Protein AF-A0A7S1ALL5-F1 (afdb_monomer_lite)

Radius of gyration: 22.88 Å; chains: 1; bounding box: 60×43×60 Å

pLDDT: mean 72.18, std 21.55, range [26.89, 97.12]

Sequence (207 aa):
PLPPGDDAAYADVGYKLTDSFPHSTGKCNSCRIWRAADRKAAPAEAFVEVKKTTHLKGAGGRFKLLKFWLQAALMRCGAVVVATTDGSSDGDRVCRVQRYALAELEAQLDVRKVWGTLARMLHHILRETDADGKWTLHIEKGSGMNTPVRLSVRQGWDEEWDGGGENILERVSMLFSENGRDQDASGEDAGGEDVEGDDFDTWMATT

Organism: Noctiluca scintillans (NCBI:txid2966)

Structure (mmCIF, N/CA/C/O backbone):
data_AF-A0A7S1ALL5-F1
#
_entry.id   AF-A0A7S1ALL5-F1
#
loop_
_atom_site.group_PDB
_atom_site.id
_atom_site.type_symbol
_atom_site.label_atom_id
_atom_site.label_alt_id
_atom_site.label_comp_id
_atom_site.label_asym_id
_atom_site.label_entity_id
_atom_site.label_seq_id
_atom_site.pdbx_PDB_ins_code
_atom_site.Cartn_x
_atom_site.Cartn_y
_atom_site.Cartn_z
_atom_site.occupancy
_atom_site.B_iso_or_equiv
_atom_site.auth_seq_id
_atom_site.auth_comp_id
_atom_site.auth_asym_id
_atom_site.auth_atom_id
_atom_site.pdbx_PDB_model_num
ATOM 1 N N . PRO A 1 1 ? -2.184 -13.581 -21.746 1.00 53.44 1 PRO A N 1
ATOM 2 C CA . PRO A 1 1 ? -1.808 -12.198 -22.134 1.00 53.44 1 PRO A CA 1
ATOM 3 C C . PRO A 1 1 ? -1.670 -12.116 -23.656 1.00 53.44 1 PRO A C 1
ATOM 5 O O . PRO A 1 1 ? -1.113 -13.044 -24.234 1.00 53.44 1 PRO A O 1
ATOM 8 N N . LEU A 1 2 ? -2.218 -11.079 -24.295 1.00 53.44 2 LEU A N 1
ATOM 9 C CA . LEU A 1 2 ? -1.986 -10.850 -25.726 1.00 53.44 2 LEU A CA 1
ATOM 10 C C . LEU A 1 2 ? -0.524 -10.429 -25.942 1.00 53.44 2 LEU A C 1
ATOM 12 O O . LEU A 1 2 ? 0.063 -9.839 -25.026 1.00 53.44 2 LEU A O 1
ATOM 16 N N . PRO A 1 3 ? 0.076 -10.737 -27.103 1.00 51.31 3 PRO A N 1
ATOM 17 C CA . PRO A 1 3 ? 1.421 -10.276 -27.413 1.00 51.31 3 PRO A CA 1
ATOM 18 C C . PRO A 1 3 ? 1.486 -8.736 -27.351 1.00 51.31 3 PRO A C 1
ATOM 20 O O . PRO A 1 3 ? 0.542 -8.063 -27.775 1.00 51.31 3 PRO A O 1
ATOM 23 N N . PRO A 1 4 ? 2.563 -8.149 -26.799 1.00 54.84 4 PRO A N 1
ATOM 24 C CA . PRO A 1 4 ? 2.765 -6.706 -26.845 1.00 54.84 4 PRO A CA 1
ATOM 25 C C . PRO A 1 4 ? 2.843 -6.222 -28.299 1.00 54.84 4 PRO A C 1
ATOM 27 O O . PRO A 1 4 ? 3.617 -6.776 -29.075 1.00 54.84 4 PRO A O 1
ATOM 30 N N . GLY A 1 5 ? 2.108 -5.159 -28.643 1.00 57.03 5 GLY A N 1
ATOM 31 C CA . GLY A 1 5 ? 2.403 -4.360 -29.838 1.00 57.03 5 GLY A CA 1
ATOM 32 C C . GLY A 1 5 ? 1.515 -4.524 -31.073 1.00 57.03 5 GLY A C 1
ATOM 33 O O . GLY A 1 5 ? 1.917 -4.011 -32.110 1.00 57.03 5 GLY A O 1
ATOM 34 N N . ASP A 1 6 ? 0.333 -5.144 -30.996 1.00 57.72 6 ASP A N 1
ATOM 35 C CA . ASP A 1 6 ? -0.633 -5.065 -32.104 1.00 57.72 6 ASP A CA 1
ATOM 36 C C . ASP A 1 6 ? -1.994 -4.528 -31.636 1.00 57.72 6 ASP A C 1
ATOM 38 O O . ASP A 1 6 ? -2.683 -5.142 -30.819 1.00 57.72 6 ASP A O 1
ATOM 42 N N . ASP A 1 7 ? -2.352 -3.342 -32.128 1.00 58.78 7 ASP A N 1
ATOM 43 C CA . ASP A 1 7 ? -3.582 -2.621 -31.785 1.00 58.78 7 ASP A CA 1
ATOM 44 C C . ASP A 1 7 ? -4.834 -3.360 -32.257 1.00 58.78 7 ASP A C 1
ATOM 46 O O . ASP A 1 7 ? -5.862 -3.335 -31.573 1.00 58.78 7 ASP A O 1
ATOM 50 N N . ALA A 1 8 ? -4.727 -4.054 -33.397 1.00 60.16 8 ALA A N 1
ATOM 51 C CA . ALA A 1 8 ? -5.804 -4.873 -33.939 1.00 60.16 8 ALA A CA 1
ATOM 52 C C . ALA A 1 8 ? -6.186 -5.977 -32.942 1.00 60.16 8 ALA A C 1
ATOM 54 O O . ALA A 1 8 ? -7.362 -6.181 -32.651 1.00 60.16 8 ALA A O 1
ATOM 55 N N . ALA A 1 9 ? -5.193 -6.580 -32.279 1.00 70.44 9 ALA A N 1
ATOM 56 C CA . ALA A 1 9 ? -5.413 -7.696 -31.367 1.00 70.44 9 ALA A CA 1
ATOM 57 C C . ALA A 1 9 ? -6.268 -7.339 -30.137 1.00 70.44 9 ALA A C 1
ATOM 59 O O . ALA A 1 9 ? -6.968 -8.207 -29.620 1.00 70.44 9 ALA A O 1
ATOM 60 N N . TYR A 1 10 ? -6.230 -6.093 -29.647 1.00 75.12 10 TYR A N 1
ATOM 61 C CA . TYR A 1 10 ? -7.032 -5.681 -28.485 1.00 75.12 10 TYR A CA 1
ATOM 62 C C . TYR A 1 10 ? -8.480 -5.366 -28.872 1.00 75.12 10 TYR A C 1
ATOM 64 O O . TYR A 1 10 ? -9.403 -5.805 -28.177 1.00 75.12 10 TYR A O 1
ATOM 72 N N . ALA A 1 11 ? -8.689 -4.657 -29.984 1.00 76.06 11 ALA A N 1
ATOM 73 C CA . ALA A 1 11 ? -10.029 -4.387 -30.501 1.00 76.06 11 ALA A CA 1
ATOM 74 C C . ALA A 1 11 ? -10.749 -5.690 -30.893 1.00 76.06 11 ALA A C 1
ATOM 76 O O . ALA A 1 11 ? -11.887 -5.913 -30.474 1.00 76.06 11 ALA A O 1
ATOM 77 N N . ASP A 1 12 ? -10.048 -6.590 -31.589 1.00 76.50 12 ASP A N 1
ATOM 78 C CA . ASP A 1 12 ? -10.590 -7.857 -32.096 1.00 76.50 12 ASP A CA 1
ATOM 79 C C . ASP A 1 12 ? -11.037 -8.816 -30.982 1.00 76.50 12 ASP A C 1
ATOM 81 O O . ASP A 1 12 ? -11.924 -9.645 -31.183 1.00 76.50 12 ASP A O 1
ATOM 85 N N . VAL A 1 13 ? -10.474 -8.690 -29.775 1.00 74.88 13 VAL A N 1
ATOM 86 C CA . VAL A 1 13 ? -10.874 -9.488 -28.599 1.00 74.88 13 VAL A CA 1
ATOM 87 C C . VAL A 1 13 ? -11.763 -8.723 -27.610 1.00 74.88 13 VAL A C 1
ATOM 89 O O . VAL A 1 13 ? -11.915 -9.142 -26.455 1.00 74.88 13 VAL A O 1
ATOM 92 N N . GLY A 1 14 ? -12.372 -7.620 -28.062 1.00 77.12 14 GLY A N 1
ATOM 93 C CA . GLY A 1 14 ? -13.452 -6.917 -27.364 1.00 77.12 14 GLY A CA 1
ATOM 94 C C . GLY A 1 14 ? -13.011 -5.839 -26.370 1.00 77.12 14 GLY A C 1
ATOM 95 O O . GLY A 1 14 ? -13.789 -5.465 -25.483 1.00 77.12 14 GLY A O 1
ATOM 96 N N . TYR A 1 15 ? -11.780 -5.334 -26.477 1.00 82.00 15 TYR A N 1
ATOM 97 C CA . TYR A 1 15 ? -11.357 -4.154 -25.726 1.00 82.00 15 TYR A CA 1
ATOM 98 C C . TYR A 1 15 ? -11.680 -2.871 -26.496 1.00 82.00 15 TYR A C 1
ATOM 100 O O . TYR A 1 15 ? -11.496 -2.775 -27.704 1.00 82.00 15 TYR A O 1
ATOM 108 N N . LYS A 1 16 ? -12.126 -1.850 -25.768 1.00 86.62 16 LYS A N 1
ATOM 109 C CA . LYS A 1 16 ? -12.342 -0.493 -26.264 1.00 86.62 16 LYS A CA 1
ATOM 110 C C . LYS A 1 16 ? -11.211 0.396 -25.764 1.00 86.62 16 LYS A C 1
ATOM 112 O O . LYS A 1 16 ? -10.918 0.399 -24.569 1.00 86.62 16 LYS A O 1
ATOM 117 N N . LEU A 1 17 ? -10.586 1.147 -26.662 1.00 85.75 17 LEU A N 1
ATOM 118 C CA . LEU A 1 17 ? -9.640 2.192 -26.285 1.00 85.75 17 LEU A CA 1
ATOM 119 C C . LEU A 1 17 ? -10.405 3.282 -25.521 1.00 85.75 17 LEU A C 1
ATOM 121 O O . LEU A 1 17 ? -11.371 3.824 -26.055 1.00 85.75 17 LEU A O 1
ATOM 125 N N . THR A 1 18 ? -10.017 3.570 -24.280 1.00 86.75 18 THR A N 1
ATOM 126 C CA . THR A 1 18 ? -10.636 4.637 -23.474 1.00 86.75 18 THR A CA 1
ATOM 127 C C . THR A 1 18 ? -9.813 5.904 -23.502 1.00 86.75 18 THR A C 1
ATOM 129 O O . THR A 1 18 ? -10.370 6.982 -23.665 1.00 86.75 18 THR A O 1
ATOM 132 N N . ASP A 1 19 ? -8.493 5.767 -23.400 1.00 83.50 19 ASP A N 1
ATOM 133 C CA . ASP A 1 19 ? -7.585 6.900 -23.301 1.00 83.50 19 ASP A CA 1
ATOM 134 C C . ASP A 1 19 ? -6.363 6.671 -24.178 1.00 83.50 19 ASP A C 1
ATOM 136 O O . ASP A 1 19 ? -5.850 5.554 -24.294 1.00 83.50 19 ASP A O 1
ATOM 140 N N . SER A 1 20 ? -5.876 7.749 -24.782 1.00 82.88 20 SER A N 1
ATOM 141 C CA . SER A 1 20 ? -4.635 7.759 -25.541 1.00 82.88 20 SER A CA 1
ATOM 142 C C . SER A 1 20 ? -3.860 9.014 -25.183 1.00 82.88 20 SER A C 1
ATOM 144 O O . SER A 1 20 ? -4.317 10.130 -25.417 1.00 82.88 20 SER A O 1
ATOM 146 N N . PHE A 1 21 ? -2.671 8.822 -24.633 1.00 78.12 21 PHE A N 1
ATOM 147 C CA . PHE A 1 21 ? -1.778 9.887 -24.221 1.00 78.12 21 PHE A CA 1
ATOM 148 C C . PHE A 1 21 ? -0.653 10.016 -25.248 1.00 78.12 21 PHE A C 1
ATOM 150 O O . PHE A 1 21 ? 0.018 9.019 -25.561 1.00 78.12 21 PHE A O 1
ATOM 157 N N . PRO A 1 22 ? -0.421 11.222 -25.789 1.00 67.56 22 PRO A N 1
ATOM 158 C CA . PRO A 1 22 ? 0.738 11.460 -26.628 1.00 67.56 22 PRO A CA 1
ATOM 159 C C . PRO A 1 22 ? 2.002 11.238 -25.797 1.00 67.56 22 PRO A C 1
ATOM 161 O O . PRO A 1 22 ? 2.080 11.623 -24.630 1.00 67.56 22 PRO A O 1
ATOM 164 N N . HIS A 1 23 ? 3.008 10.604 -26.392 1.00 65.88 23 HIS A N 1
ATOM 165 C CA . HIS A 1 23 ? 4.302 10.517 -25.735 1.00 65.88 23 HIS A CA 1
ATOM 166 C C . HIS A 1 23 ? 4.927 11.915 -25.710 1.00 65.88 23 HIS A C 1
ATOM 168 O O . HIS A 1 23 ? 5.037 12.560 -26.752 1.00 65.88 23 HIS A O 1
ATOM 174 N N . SER A 1 24 ? 5.402 12.352 -24.544 1.00 59.59 24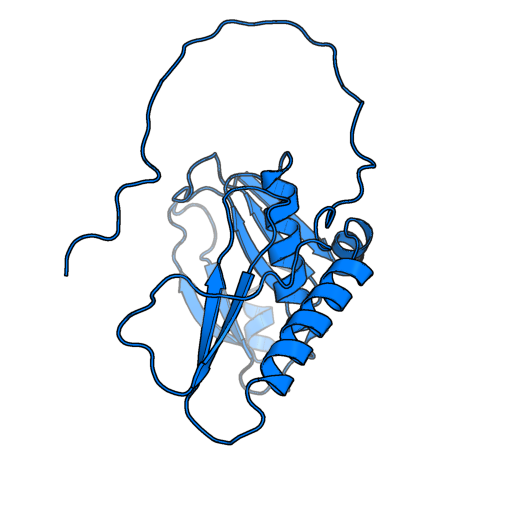 SER A N 1
ATOM 175 C CA . SER A 1 24 ? 6.010 13.677 -24.334 1.00 59.59 24 SER A CA 1
ATOM 176 C C . SER A 1 24 ? 7.202 13.995 -25.251 1.00 59.59 24 SER A C 1
ATOM 178 O O . SER A 1 24 ? 7.566 15.153 -25.409 1.00 59.59 24 SER A O 1
ATOM 180 N N . THR A 1 25 ? 7.809 12.984 -25.883 1.00 58.41 25 THR A N 1
ATOM 181 C CA . THR A 1 25 ? 9.024 13.109 -26.700 1.00 58.41 25 THR A CA 1
ATOM 182 C C . THR A 1 25 ? 8.801 12.831 -28.190 1.00 58.41 25 THR A C 1
ATOM 184 O O . THR A 1 25 ? 9.762 12.875 -28.955 1.00 58.41 25 THR A O 1
ATOM 187 N N . GLY A 1 26 ? 7.571 12.512 -28.622 1.00 55.19 26 GLY A N 1
ATOM 188 C CA . GLY A 1 26 ? 7.208 12.312 -30.037 1.00 55.19 26 GLY A CA 1
ATOM 189 C C . GLY A 1 26 ? 7.874 11.132 -30.770 1.00 55.19 26 GLY A C 1
ATOM 190 O O . GLY A 1 26 ? 7.623 10.946 -31.956 1.00 55.19 26 GLY A O 1
ATOM 191 N N . LYS A 1 27 ? 8.722 10.337 -30.099 1.00 51.06 27 LYS A N 1
ATOM 192 C CA . LYS A 1 27 ? 9.561 9.287 -30.720 1.00 51.06 27 LYS A CA 1
ATOM 193 C C . LYS A 1 27 ? 9.096 7.844 -30.479 1.00 51.06 27 LYS A C 1
ATOM 195 O O . LYS A 1 27 ? 9.696 6.927 -31.027 1.00 51.06 27 LYS A O 1
ATOM 200 N N . CYS A 1 28 ? 8.042 7.634 -29.694 1.00 53.88 28 CYS A N 1
ATOM 201 C CA . CYS A 1 28 ? 7.474 6.316 -29.399 1.00 53.88 28 CYS A CA 1
ATOM 202 C C . CYS A 1 28 ? 5.948 6.335 -29.550 1.00 53.88 28 CYS A C 1
ATOM 204 O O . CYS A 1 28 ? 5.320 7.387 -29.409 1.00 53.88 28 CYS A O 1
ATOM 206 N N . ASN A 1 29 ? 5.368 5.157 -29.802 1.00 58.19 29 ASN A N 1
ATOM 207 C CA . ASN A 1 29 ? 3.921 4.951 -29.885 1.00 58.19 29 ASN A CA 1
ATOM 208 C C . ASN A 1 29 ? 3.221 5.518 -28.633 1.00 58.19 29 ASN A C 1
ATOM 210 O O . ASN A 1 29 ? 3.705 5.350 -27.513 1.00 58.19 29 ASN A O 1
ATOM 214 N N . SER A 1 30 ? 2.096 6.209 -28.834 1.00 69.00 30 SER A N 1
ATOM 215 C CA . SER A 1 30 ? 1.240 6.771 -27.777 1.00 69.00 30 SER A CA 1
ATOM 216 C C . SER A 1 30 ? 0.939 5.753 -26.672 1.00 69.00 30 SER A C 1
ATOM 218 O O . SER A 1 30 ? 0.678 4.587 -26.975 1.00 69.00 30 SER A O 1
ATOM 220 N N . CYS A 1 31 ? 0.900 6.189 -25.409 1.00 72.38 31 CYS A N 1
ATOM 221 C CA . CYS A 1 31 ? 0.410 5.348 -24.316 1.00 72.38 31 CYS A CA 1
ATOM 222 C C . CYS A 1 31 ? -1.110 5.216 -24.441 1.00 72.38 31 CYS A C 1
ATOM 224 O O . CYS A 1 31 ? -1.797 6.212 -24.644 1.00 72.38 31 CYS A O 1
ATOM 226 N N . ARG A 1 32 ? -1.643 4.000 -24.343 1.00 78.44 32 ARG A N 1
ATOM 227 C CA . ARG A 1 32 ? -3.060 3.710 -24.584 1.00 78.44 32 ARG A CA 1
ATOM 228 C C . ARG A 1 32 ? -3.632 2.889 -23.443 1.00 78.44 32 ARG A C 1
ATOM 230 O O . ARG A 1 32 ? -3.022 1.904 -23.031 1.00 78.44 32 ARG A O 1
ATOM 237 N N . ILE A 1 33 ? -4.811 3.270 -22.967 1.00 81.00 33 ILE A N 1
ATOM 238 C CA . ILE A 1 33 ? -5.565 2.520 -21.964 1.00 81.00 33 ILE A CA 1
ATOM 239 C C . ILE A 1 33 ? -6.734 1.839 -22.663 1.00 81.00 33 ILE A C 1
ATOM 241 O O . ILE A 1 33 ? -7.592 2.486 -23.259 1.00 81.00 33 ILE A O 1
ATOM 245 N N . TRP A 1 34 ? -6.758 0.513 -22.581 1.00 84.19 34 TRP A N 1
ATOM 246 C CA . TRP A 1 34 ? -7.800 -0.325 -23.158 1.00 84.19 34 TRP A CA 1
ATOM 247 C C . TRP A 1 34 ? -8.683 -0.887 -22.046 1.00 84.19 34 TRP A C 1
ATOM 249 O O . TRP A 1 34 ? -8.194 -1.514 -21.105 1.00 84.19 34 TRP A O 1
ATOM 259 N N . ARG A 1 35 ? -9.999 -0.717 -22.169 1.00 83.69 35 ARG A N 1
ATOM 260 C CA . ARG A 1 35 ? -11.002 -1.262 -21.248 1.00 83.69 35 ARG A CA 1
ATOM 261 C C . ARG A 1 35 ? -11.761 -2.394 -21.924 1.00 83.69 35 ARG A C 1
ATOM 263 O O . ARG A 1 35 ? -12.273 -2.234 -23.025 1.00 83.69 35 ARG A O 1
ATOM 270 N N . ALA A 1 36 ? -11.901 -3.526 -21.247 1.00 79.25 36 ALA A N 1
ATOM 271 C CA . ALA A 1 36 ? -12.828 -4.558 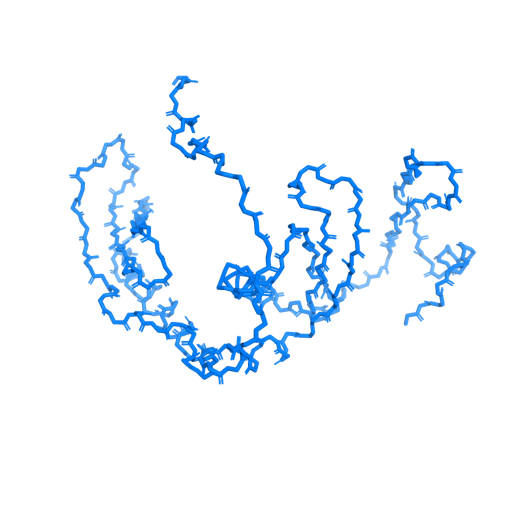-21.694 1.00 79.25 36 ALA A CA 1
ATOM 272 C C . ALA A 1 36 ? -14.275 -4.092 -21.460 1.00 79.25 36 ALA A C 1
ATOM 274 O O . ALA A 1 36 ? -14.600 -3.688 -20.344 1.00 79.25 36 ALA A O 1
ATOM 275 N N . ALA A 1 37 ? -15.124 -4.133 -22.490 1.00 70.81 37 ALA A N 1
ATOM 276 C CA . ALA A 1 37 ? -16.515 -3.684 -22.374 1.00 70.81 37 ALA A CA 1
ATOM 277 C C . ALA A 1 37 ? -17.385 -4.680 -21.589 1.00 70.81 37 ALA A C 1
ATOM 279 O O . ALA A 1 37 ? -18.104 -4.273 -20.685 1.00 70.81 37 ALA A O 1
ATOM 280 N N . ASP A 1 38 ? -17.239 -5.976 -21.885 1.00 69.81 38 ASP A N 1
ATOM 281 C CA . ASP A 1 38 ? -18.150 -7.032 -21.418 1.00 69.81 38 ASP A CA 1
ATOM 282 C C . ASP A 1 38 ? -17.393 -8.225 -20.810 1.00 69.81 38 ASP A C 1
ATOM 284 O O . ASP A 1 38 ? -17.719 -9.391 -21.039 1.00 69.81 38 ASP A O 1
ATOM 288 N N . ARG A 1 39 ? -16.324 -7.957 -20.048 1.00 68.19 39 ARG A N 1
ATOM 289 C CA . ARG A 1 39 ? -15.585 -9.016 -19.345 1.00 68.19 39 ARG A CA 1
ATOM 290 C C . ARG A 1 39 ? -15.979 -9.087 -17.881 1.00 68.19 39 ARG A C 1
ATOM 292 O O . ARG A 1 39 ? -16.049 -8.074 -17.189 1.00 68.19 39 ARG A O 1
ATOM 299 N N . LYS A 1 40 ? -16.142 -10.323 -17.397 1.00 78.31 40 LYS A N 1
ATOM 300 C CA . LYS A 1 40 ? -16.158 -10.618 -15.963 1.00 78.31 40 LYS A CA 1
ATOM 301 C C . LYS A 1 40 ? -14.937 -9.957 -15.323 1.00 78.31 40 LYS A C 1
ATOM 303 O O . LYS A 1 40 ? -13.836 -10.056 -15.871 1.00 78.31 40 LYS A O 1
ATOM 308 N N . ALA A 1 41 ? -15.146 -9.302 -14.181 1.00 77.88 41 ALA A N 1
ATOM 309 C CA . ALA A 1 41 ? -14.057 -8.731 -13.403 1.00 77.88 41 ALA A CA 1
ATOM 310 C C . ALA A 1 41 ? -12.954 -9.781 -13.216 1.00 77.88 41 ALA A C 1
ATOM 312 O O . ALA A 1 41 ? -13.233 -10.948 -12.913 1.00 77.88 41 ALA A O 1
ATOM 313 N N . ALA A 1 42 ? -11.711 -9.368 -13.450 1.00 82.31 42 ALA A N 1
ATOM 314 C CA . ALA A 1 42 ? -10.570 -10.231 -13.210 1.00 82.31 42 ALA A CA 1
ATOM 315 C C . ALA A 1 42 ? -10.510 -10.597 -11.712 1.00 82.31 42 ALA A C 1
ATOM 317 O O . ALA A 1 42 ? -10.972 -9.814 -10.876 1.00 82.31 42 ALA A O 1
ATOM 318 N N . PRO A 1 43 ? -9.969 -11.772 -11.351 1.00 88.00 43 PRO A N 1
ATOM 319 C CA . PRO A 1 43 ? -9.684 -12.068 -9.951 1.00 88.00 43 PRO A CA 1
ATOM 320 C C . PRO A 1 43 ? -8.686 -11.040 -9.391 1.00 88.00 43 PRO A C 1
ATOM 322 O O . PRO A 1 43 ? -7.893 -10.474 -10.149 1.00 88.00 43 PRO A O 1
ATOM 325 N N . ALA A 1 44 ? -8.717 -10.797 -8.078 1.00 88.50 44 ALA A N 1
ATOM 326 C CA . ALA A 1 44 ? -7.880 -9.787 -7.419 1.00 88.50 44 ALA A CA 1
ATOM 327 C C . ALA A 1 44 ? -6.378 -9.975 -7.730 1.00 88.50 44 ALA A C 1
ATOM 329 O O . ALA A 1 44 ? -5.646 -9.023 -7.991 1.00 88.50 44 ALA A O 1
ATOM 330 N N . GLU A 1 45 ? -5.948 -11.229 -7.842 1.00 91.75 45 GLU A N 1
ATOM 331 C CA . GLU A 1 45 ? -4.565 -11.629 -8.092 1.00 91.75 45 GLU A CA 1
ATOM 332 C C . GLU A 1 45 ? -4.085 -11.273 -9.506 1.00 91.75 45 GLU A C 1
ATOM 334 O O . GLU A 1 45 ? -2.885 -11.246 -9.774 1.00 91.75 45 GLU A O 1
ATOM 339 N N . ALA A 1 46 ? -5.002 -10.990 -10.435 1.00 89.56 46 ALA A N 1
ATOM 340 C CA . ALA A 1 46 ? -4.647 -10.518 -11.769 1.00 89.56 46 ALA A CA 1
ATOM 341 C C . ALA A 1 46 ? -4.281 -9.025 -11.787 1.00 89.56 46 ALA A C 1
ATOM 343 O O . ALA A 1 46 ? -3.657 -8.565 -12.747 1.00 89.56 46 ALA A O 1
ATOM 344 N N . PHE A 1 47 ? -4.659 -8.266 -10.753 1.00 90.88 47 PHE A N 1
ATOM 345 C CA . PHE A 1 47 ? -4.318 -6.854 -10.639 1.00 90.88 47 PHE A CA 1
ATOM 346 C C . PHE A 1 47 ? -2.875 -6.666 -10.171 1.00 90.88 47 PHE A C 1
ATOM 348 O O . PHE A 1 47 ? -2.288 -7.494 -9.469 1.00 90.88 47 PHE A O 1
ATOM 355 N N . VAL A 1 48 ? -2.297 -5.544 -10.588 1.00 94.12 48 VAL A N 1
ATOM 356 C CA . VAL A 1 48 ? -0.925 -5.150 -10.283 1.00 94.12 48 VAL A CA 1
ATOM 357 C C . VAL A 1 48 ? -0.960 -3.729 -9.745 1.00 94.12 48 VAL A C 1
ATOM 359 O O . VAL A 1 48 ? -1.529 -2.847 -10.383 1.00 94.12 48 VAL A O 1
ATOM 362 N N . GLU A 1 49 ? -0.328 -3.508 -8.599 1.00 96.00 49 GLU A N 1
ATOM 363 C CA . GLU A 1 49 ? -0.146 -2.169 -8.043 1.00 96.00 49 GLU A CA 1
ATOM 364 C C . GLU A 1 49 ? 1.033 -1.479 -8.743 1.00 96.00 49 GLU A C 1
ATOM 366 O O . GLU A 1 49 ? 2.117 -2.057 -8.834 1.00 96.00 49 GLU A O 1
ATOM 371 N N . VAL A 1 50 ? 0.855 -0.247 -9.224 1.00 95.00 50 VAL A N 1
ATOM 372 C CA . VAL A 1 50 ? 1.912 0.509 -9.921 1.00 95.00 50 VAL A CA 1
ATOM 373 C C . VAL A 1 50 ? 2.379 1.679 -9.060 1.00 95.00 50 VAL A C 1
ATOM 375 O O . VAL A 1 50 ? 1.572 2.492 -8.617 1.00 95.00 50 VAL A O 1
ATOM 378 N N . LYS A 1 51 ? 3.692 1.782 -8.829 1.00 95.31 51 LYS A N 1
ATOM 379 C CA . LYS A 1 51 ? 4.319 2.810 -7.985 1.00 95.31 51 LYS A CA 1
ATOM 380 C C . LYS A 1 51 ? 5.460 3.526 -8.705 1.00 95.31 51 LYS A C 1
ATOM 382 O O . LYS A 1 51 ? 6.204 2.912 -9.467 1.00 95.31 51 LYS A O 1
ATOM 387 N N . LYS A 1 52 ? 5.643 4.810 -8.388 1.00 92.69 52 LYS A N 1
ATOM 388 C CA . LYS A 1 52 ? 6.801 5.630 -8.782 1.00 92.69 52 LYS A CA 1
ATOM 389 C C . LYS A 1 52 ? 7.607 6.012 -7.535 1.00 92.69 52 LYS A C 1
ATOM 391 O O . LYS A 1 52 ? 7.022 6.320 -6.500 1.00 92.69 52 LYS A O 1
ATOM 396 N N . THR A 1 53 ? 8.935 5.983 -7.609 1.00 91.69 53 THR A N 1
ATOM 397 C CA . THR A 1 53 ? 9.842 6.436 -6.533 1.00 91.69 53 THR A CA 1
ATOM 398 C C . THR A 1 53 ? 11.171 6.912 -7.118 1.00 91.69 53 THR A C 1
ATOM 400 O O . THR A 1 53 ? 11.507 6.555 -8.234 1.00 91.69 53 THR A O 1
ATOM 403 N N . THR A 1 54 ? 11.970 7.674 -6.379 1.00 91.19 54 THR A N 1
ATOM 404 C CA . THR A 1 54 ? 13.316 8.082 -6.823 1.00 91.19 54 THR A CA 1
ATOM 405 C C . THR A 1 54 ? 14.327 6.938 -6.736 1.00 91.19 54 THR A C 1
ATOM 407 O O . THR A 1 54 ? 15.086 6.686 -7.660 1.00 91.19 54 THR A O 1
ATOM 410 N N . HIS A 1 55 ? 14.313 6.175 -5.644 1.00 87.56 55 HIS A N 1
ATOM 411 C CA . HIS A 1 55 ? 15.182 5.013 -5.456 1.00 87.56 55 HIS A CA 1
ATOM 412 C C . HIS A 1 55 ? 14.572 4.002 -4.476 1.00 87.56 55 HIS A C 1
ATOM 414 O O . HIS A 1 55 ? 13.617 4.303 -3.748 1.00 87.56 55 HIS A O 1
ATOM 420 N N . LEU A 1 56 ? 15.152 2.797 -4.470 1.00 90.25 56 LEU A N 1
ATOM 421 C CA . LEU A 1 56 ? 14.808 1.670 -3.590 1.00 90.25 56 LEU A CA 1
ATOM 422 C C . LEU A 1 56 ? 16.003 1.169 -2.756 1.00 90.25 56 LEU A C 1
ATOM 424 O O . LEU A 1 56 ? 15.928 0.110 -2.141 1.00 90.25 56 LEU A O 1
ATOM 428 N N . LYS A 1 57 ? 17.115 1.911 -2.730 1.00 86.94 57 LYS A N 1
ATOM 429 C CA . LYS A 1 57 ? 18.317 1.533 -1.976 1.00 86.94 57 LYS A CA 1
ATOM 430 C C . LYS A 1 57 ? 18.176 1.859 -0.481 1.00 86.94 57 LYS A C 1
ATOM 432 O O . LYS A 1 57 ? 17.463 2.788 -0.102 1.00 86.94 57 LYS A O 1
ATOM 437 N N . GLY A 1 58 ? 18.888 1.101 0.354 1.00 87.19 58 GLY A N 1
ATOM 438 C CA . GLY A 1 58 ? 19.022 1.358 1.790 1.00 87.19 58 GLY A CA 1
ATOM 439 C C . GLY A 1 58 ? 17.733 1.190 2.606 1.00 87.19 58 GLY A C 1
ATOM 440 O O . GLY A 1 58 ? 16.748 0.591 2.170 1.00 87.19 58 GLY A O 1
ATOM 441 N N . ALA A 1 59 ? 17.742 1.727 3.829 1.00 81.94 59 ALA A N 1
ATOM 442 C CA . ALA A 1 59 ? 16.629 1.604 4.773 1.00 81.94 59 ALA A CA 1
ATOM 443 C C . ALA A 1 59 ? 15.331 2.260 4.265 1.00 81.94 59 ALA A C 1
ATOM 445 O O . ALA A 1 59 ? 14.261 1.660 4.372 1.00 81.94 59 ALA A O 1
ATOM 446 N N . GLY A 1 60 ? 15.425 3.441 3.643 1.00 83.62 60 GLY A N 1
ATOM 447 C CA . GLY A 1 60 ? 14.270 4.133 3.062 1.00 83.62 60 GLY A CA 1
ATOM 448 C C . GLY A 1 60 ? 13.605 3.338 1.934 1.00 83.62 60 GLY A C 1
ATOM 449 O O . GLY A 1 60 ? 12.378 3.268 1.861 1.00 83.62 60 GLY A O 1
ATOM 450 N N . GLY A 1 61 ? 14.401 2.669 1.095 1.00 88.31 61 GLY A N 1
ATOM 451 C CA . GLY A 1 61 ? 13.902 1.763 0.063 1.00 88.31 61 GLY A CA 1
ATOM 452 C C . GLY A 1 61 ? 13.146 0.563 0.630 1.00 88.31 61 GLY A C 1
ATOM 453 O O . GLY A 1 61 ? 12.021 0.295 0.207 1.00 88.31 61 GLY A O 1
ATOM 454 N N . ARG A 1 62 ? 13.706 -0.101 1.651 1.00 86.75 62 ARG A N 1
ATOM 455 C CA . ARG A 1 62 ? 13.035 -1.213 2.353 1.00 86.75 62 ARG A CA 1
ATOM 456 C C . ARG A 1 62 ? 11.699 -0.787 2.961 1.00 86.75 62 ARG A C 1
ATOM 458 O O . ARG A 1 62 ? 10.709 -1.502 2.835 1.00 86.75 62 ARG A O 1
ATOM 465 N N . PHE A 1 63 ? 11.639 0.404 3.555 1.00 85.62 63 PHE A N 1
ATOM 466 C CA . PHE A 1 63 ? 10.395 0.946 4.104 1.00 85.62 63 PHE A CA 1
ATOM 467 C C . PHE A 1 63 ? 9.338 1.236 3.027 1.00 85.62 63 PHE A C 1
ATOM 469 O O . PHE A 1 63 ? 8.158 0.951 3.233 1.00 85.62 63 PHE A O 1
ATOM 476 N N . LYS A 1 64 ? 9.740 1.741 1.853 1.00 90.44 64 LYS A N 1
ATOM 477 C CA . LYS A 1 64 ? 8.831 1.899 0.704 1.00 90.44 64 LYS A CA 1
ATOM 478 C C . LYS A 1 64 ? 8.302 0.549 0.218 1.00 90.44 64 LYS A C 1
ATOM 480 O O . LYS A 1 64 ? 7.098 0.417 0.020 1.00 90.44 64 LYS A O 1
ATOM 485 N N . LEU A 1 65 ? 9.169 -0.457 0.088 1.00 91.88 65 LEU A N 1
ATOM 486 C CA . LEU A 1 65 ? 8.764 -1.806 -0.320 1.00 91.88 65 LEU A CA 1
ATOM 487 C C . LEU A 1 65 ? 7.779 -2.439 0.668 1.00 91.88 65 LEU A C 1
ATOM 489 O O . LEU A 1 65 ? 6.789 -3.014 0.226 1.00 91.88 65 LEU A O 1
ATOM 493 N N . LEU A 1 66 ? 7.976 -2.257 1.980 1.00 90.94 66 LEU A N 1
ATOM 494 C CA . LEU A 1 66 ? 7.006 -2.679 2.996 1.00 90.94 66 LEU A CA 1
ATOM 495 C C . LEU A 1 66 ? 5.634 -2.020 2.779 1.00 90.94 66 LEU A C 1
ATOM 497 O O . LEU A 1 66 ? 4.619 -2.712 2.794 1.00 90.94 66 LEU A O 1
ATOM 501 N N . LYS A 1 67 ? 5.586 -0.700 2.542 1.00 91.19 67 LYS A N 1
ATOM 502 C CA . LYS A 1 67 ? 4.323 0.008 2.253 1.00 91.19 67 LYS A CA 1
ATOM 503 C C . LYS A 1 67 ? 3.640 -0.537 1.002 1.00 91.19 67 LYS A C 1
ATOM 505 O O . LYS A 1 67 ? 2.429 -0.746 1.005 1.00 91.19 67 LYS A O 1
ATOM 510 N N . PHE A 1 68 ? 4.410 -0.763 -0.059 1.00 94.94 68 PHE A N 1
ATOM 511 C CA . PHE A 1 68 ? 3.875 -1.265 -1.321 1.00 94.94 68 PHE A CA 1
ATOM 512 C C . PHE A 1 68 ? 3.338 -2.687 -1.174 1.00 94.94 68 PHE A C 1
ATO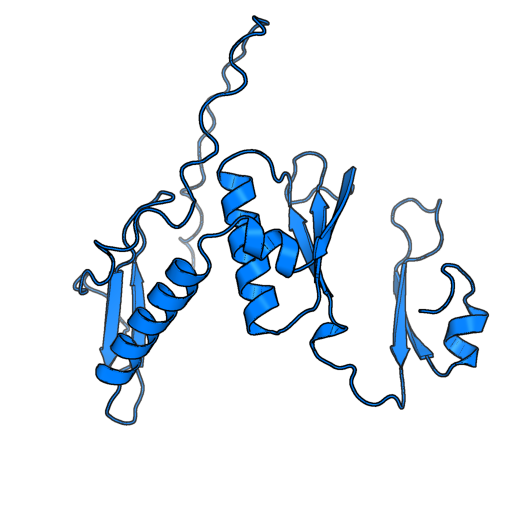M 514 O O . PHE A 1 68 ? 2.236 -2.967 -1.640 1.00 94.94 68 PHE A O 1
ATOM 521 N N . TRP A 1 69 ? 4.081 -3.554 -0.482 1.00 95.19 69 TRP A N 1
ATOM 522 C CA . TRP A 1 69 ? 3.633 -4.901 -0.153 1.00 95.19 69 TRP A CA 1
ATOM 523 C C . TRP A 1 69 ? 2.350 -4.873 0.679 1.00 95.19 69 TRP A C 1
ATOM 525 O O . TRP A 1 69 ? 1.392 -5.538 0.307 1.00 95.19 69 TRP A O 1
ATOM 535 N N . LEU A 1 70 ? 2.290 -4.067 1.747 1.00 94.31 70 LEU A N 1
ATOM 536 C CA . LEU A 1 70 ? 1.129 -4.023 2.638 1.00 94.31 70 LEU A CA 1
ATOM 537 C C . LEU A 1 70 ? -0.139 -3.592 1.890 1.00 94.31 70 LEU A C 1
ATOM 539 O O . LEU A 1 70 ? -1.181 -4.231 2.024 1.00 94.31 70 LEU A O 1
ATOM 543 N N . GLN A 1 71 ? -0.042 -2.548 1.062 1.00 94.62 71 GLN A N 1
ATOM 544 C CA . GLN A 1 71 ? -1.165 -2.085 0.247 1.00 94.62 71 GLN A CA 1
ATOM 545 C C . GLN A 1 71 ? -1.617 -3.160 -0.752 1.00 94.62 71 GLN A C 1
ATOM 547 O O . GLN A 1 71 ? -2.811 -3.432 -0.872 1.00 94.62 71 GLN A O 1
ATOM 552 N N . ALA A 1 72 ? -0.673 -3.793 -1.451 1.00 95.88 72 ALA A N 1
ATOM 553 C CA . ALA A 1 72 ? -0.982 -4.826 -2.432 1.00 95.88 72 ALA A CA 1
ATOM 554 C C . ALA A 1 72 ? -1.567 -6.091 -1.780 1.00 95.88 72 ALA A C 1
ATOM 556 O O . ALA A 1 72 ? -2.493 -6.685 -2.328 1.00 95.88 72 ALA A O 1
ATOM 557 N N . ALA A 1 73 ? -1.074 -6.478 -0.601 1.00 94.81 73 ALA A N 1
ATOM 558 C CA . ALA A 1 73 ? -1.541 -7.641 0.145 1.00 94.81 73 ALA A CA 1
ATOM 559 C C . ALA A 1 73 ? -2.976 -7.459 0.658 1.00 94.81 73 ALA A C 1
ATOM 561 O O . ALA A 1 73 ? -3.795 -8.361 0.491 1.00 94.81 73 ALA A O 1
ATOM 562 N N . LEU A 1 74 ? -3.312 -6.279 1.200 1.00 94.69 74 LEU A N 1
ATOM 563 C CA . LEU A 1 74 ? -4.678 -5.955 1.640 1.00 94.69 74 LEU A CA 1
ATOM 564 C C . LEU A 1 74 ? -5.696 -6.034 0.492 1.00 94.69 74 LEU A C 1
ATOM 566 O O . LEU A 1 74 ? -6.824 -6.475 0.696 1.00 94.69 74 LEU A O 1
ATOM 570 N N . MET A 1 75 ? -5.282 -5.657 -0.720 1.00 93.19 75 MET A N 1
ATOM 571 C CA . MET A 1 75 ? -6.123 -5.704 -1.921 1.00 93.19 75 MET A CA 1
ATOM 572 C C . MET A 1 75 ? -6.031 -7.028 -2.692 1.00 93.19 75 MET A C 1
ATOM 574 O O . MET A 1 75 ? -6.723 -7.192 -3.696 1.00 93.19 75 MET A O 1
ATOM 578 N N . ARG A 1 76 ? -5.195 -7.973 -2.237 1.00 93.75 76 ARG A N 1
ATOM 579 C CA . ARG A 1 76 ? -4.894 -9.249 -2.912 1.00 93.75 76 ARG A CA 1
ATOM 580 C C . ARG A 1 76 ? -4.380 -9.091 -4.351 1.00 93.75 76 ARG A C 1
ATOM 582 O O . ARG A 1 76 ? -4.616 -9.958 -5.189 1.00 93.75 76 ARG A O 1
ATOM 589 N N . CYS A 1 77 ? -3.663 -8.006 -4.639 1.00 95.25 77 CYS A N 1
ATOM 590 C CA . CYS A 1 77 ? -2.983 -7.831 -5.922 1.00 95.25 77 CYS A CA 1
ATOM 591 C C . CYS A 1 77 ? -1.922 -8.928 -6.114 1.00 95.25 77 CYS A C 1
ATOM 593 O O . CYS A 1 77 ? -1.296 -9.364 -5.153 1.00 95.25 77 CYS A O 1
ATOM 595 N N . GLY A 1 78 ? -1.663 -9.356 -7.352 1.00 93.81 78 GLY A N 1
ATOM 596 C CA . GLY A 1 78 ? -0.668 -10.402 -7.628 1.00 93.81 78 GLY A CA 1
ATOM 597 C C . GLY A 1 78 ? 0.777 -9.906 -7.676 1.00 93.81 78 GLY A C 1
ATOM 598 O O . GLY A 1 78 ? 1.714 -10.686 -7.495 1.00 93.81 78 GLY A O 1
ATOM 599 N N . ALA A 1 79 ? 0.985 -8.610 -7.923 1.00 96.75 79 ALA A N 1
ATOM 600 C CA . ALA A 1 79 ? 2.318 -8.020 -7.986 1.00 96.75 79 ALA A CA 1
ATOM 601 C C . ALA A 1 79 ? 2.317 -6.516 -7.694 1.00 96.75 79 ALA A C 1
ATOM 603 O O . ALA A 1 79 ? 1.290 -5.842 -7.792 1.00 96.75 79 ALA A O 1
ATOM 604 N N . VAL A 1 80 ? 3.514 -5.995 -7.434 1.00 97.12 80 VAL A N 1
ATOM 605 C CA . VAL A 1 80 ? 3.828 -4.565 -7.441 1.00 97.12 80 VAL A CA 1
ATOM 606 C C . VAL A 1 80 ? 4.820 -4.290 -8.568 1.00 97.12 80 VAL A C 1
ATOM 608 O O . VAL A 1 80 ? 5.837 -4.970 -8.689 1.00 97.12 80 VAL A O 1
ATOM 611 N N . VAL A 1 81 ? 4.557 -3.280 -9.391 1.00 97.00 81 VAL A N 1
ATOM 612 C CA . VAL A 1 81 ? 5.510 -2.748 -10.370 1.00 97.00 81 VAL A CA 1
ATOM 613 C C . VAL A 1 81 ? 5.983 -1.385 -9.893 1.00 97.00 81 VAL A C 1
ATOM 615 O O . VAL A 1 81 ? 5.180 -0.481 -9.679 1.00 97.00 81 VAL A O 1
ATOM 618 N N . VAL A 1 82 ? 7.294 -1.236 -9.732 1.00 95.56 82 VAL A N 1
ATOM 619 C CA . VAL A 1 82 ? 7.923 -0.003 -9.266 1.00 95.56 82 VAL A CA 1
ATOM 620 C C . VAL A 1 82 ? 8.795 0.575 -10.372 1.00 95.56 82 VAL A C 1
ATOM 622 O O . VAL A 1 82 ? 9.743 -0.066 -10.826 1.00 95.56 82 VAL A O 1
ATOM 625 N N . ALA A 1 83 ? 8.485 1.799 -10.783 1.00 93.81 83 ALA A N 1
ATOM 626 C CA . ALA A 1 83 ? 9.320 2.609 -11.653 1.00 93.81 83 ALA A CA 1
ATOM 627 C C . ALA A 1 83 ? 10.195 3.545 -10.806 1.00 93.81 83 ALA A C 1
ATOM 629 O O . ALA A 1 83 ? 9.673 4.274 -9.956 1.00 93.81 83 ALA A O 1
ATOM 630 N N . THR A 1 84 ? 11.513 3.534 -11.029 1.00 92.38 84 THR A N 1
ATOM 631 C CA . THR A 1 84 ? 12.437 4.490 -10.409 1.00 92.38 84 THR A CA 1
ATOM 632 C C . THR A 1 84 ? 12.789 5.631 -11.356 1.00 92.38 84 THR A C 1
ATOM 634 O O . THR A 1 84 ? 13.037 5.379 -12.538 1.00 92.38 84 THR A O 1
ATOM 637 N N . THR A 1 85 ? 12.841 6.858 -10.843 1.00 89.88 85 THR A N 1
ATOM 638 C CA . THR A 1 85 ? 13.260 8.060 -11.586 1.00 89.88 85 THR A CA 1
ATOM 639 C C . THR A 1 85 ? 14.748 8.363 -11.381 1.00 89.88 85 THR A C 1
ATOM 641 O O . THR A 1 85 ? 15.442 7.651 -10.655 1.00 89.88 85 THR A O 1
ATOM 644 N N . ASP A 1 86 ? 15.252 9.403 -12.037 1.00 80.38 86 ASP A N 1
ATOM 645 C CA . ASP A 1 86 ? 16.643 9.877 -11.987 1.00 80.38 86 ASP A CA 1
ATOM 646 C C . ASP A 1 86 ? 17.016 10.644 -10.707 1.00 80.38 86 ASP A C 1
ATOM 648 O O . ASP A 1 86 ? 18.144 11.108 -10.580 1.00 80.38 86 ASP A O 1
ATOM 652 N N . GLY A 1 87 ? 16.111 10.733 -9.730 1.00 73.62 87 GLY A N 1
ATOM 653 C CA . GLY A 1 87 ? 16.397 11.338 -8.427 1.00 73.62 87 GLY A CA 1
ATOM 654 C C . GLY A 1 87 ? 15.426 12.436 -8.012 1.00 73.62 87 GLY A C 1
ATOM 655 O O . GLY A 1 87 ? 15.374 12.747 -6.827 1.00 73.62 87 GLY A O 1
ATOM 656 N N . SER A 1 88 ? 14.592 12.943 -8.925 1.00 70.06 88 SER A N 1
ATOM 657 C CA . SER A 1 88 ? 13.504 13.871 -8.586 1.00 70.06 88 SER A CA 1
ATOM 658 C C . SER A 1 88 ? 12.168 13.141 -8.398 1.00 70.06 88 SER A C 1
ATOM 660 O O . SER A 1 88 ? 11.833 12.224 -9.161 1.00 70.06 88 SER A O 1
ATOM 662 N N . SER A 1 89 ? 11.384 13.538 -7.388 1.00 62.09 89 SER A N 1
ATOM 663 C CA . SER A 1 89 ? 9.991 13.089 -7.198 1.00 62.09 89 SER A CA 1
ATOM 664 C C . SER A 1 89 ? 9.105 13.461 -8.390 1.00 62.09 89 SER A C 1
ATOM 666 O O . SER A 1 89 ? 8.241 12.673 -8.796 1.00 62.09 89 SER A O 1
ATOM 668 N N . ASP A 1 90 ? 9.419 14.595 -9.012 1.00 66.44 90 ASP A N 1
ATOM 669 C CA . ASP A 1 90 ? 8.775 15.117 -10.218 1.00 66.44 90 ASP A CA 1
ATOM 670 C C . ASP A 1 90 ? 9.521 14.687 -11.482 1.00 66.44 90 ASP A C 1
ATOM 672 O O . ASP A 1 90 ? 9.229 15.145 -12.577 1.00 66.44 90 ASP A O 1
ATOM 676 N N . GLY A 1 91 ? 10.483 13.768 -11.344 1.00 65.88 91 GLY A N 1
ATOM 677 C CA . GLY A 1 91 ? 11.178 13.182 -12.475 1.00 65.88 91 GLY A CA 1
ATOM 678 C C . GLY A 1 91 ? 10.176 12.542 -13.435 1.00 65.88 91 GLY A C 1
ATOM 679 O O . GLY A 1 91 ? 9.432 11.622 -13.064 1.00 65.88 91 GLY A O 1
ATOM 680 N N . ASP A 1 92 ? 10.184 13.033 -14.671 1.00 72.06 92 ASP A N 1
ATOM 681 C CA . ASP A 1 92 ? 9.364 12.530 -15.777 1.00 72.06 92 ASP A CA 1
ATOM 682 C C . ASP A 1 92 ? 10.003 11.319 -16.465 1.00 72.06 92 ASP A C 1
ATOM 684 O O . ASP A 1 92 ? 9.352 10.582 -17.210 1.00 72.06 92 ASP A O 1
ATOM 688 N N . ARG A 1 93 ? 11.296 11.084 -16.213 1.00 80.88 93 ARG A N 1
ATOM 689 C CA . ARG A 1 93 ? 12.050 9.999 -16.831 1.00 80.88 93 ARG A CA 1
ATOM 690 C C . ARG A 1 93 ? 12.139 8.791 -15.907 1.00 80.88 93 ARG A C 1
ATOM 692 O O . ARG A 1 93 ? 12.775 8.824 -14.859 1.00 80.88 93 ARG A O 1
ATOM 699 N N . VAL A 1 94 ? 11.562 7.679 -16.354 1.00 86.25 94 VAL A N 1
ATOM 700 C CA . VAL A 1 94 ? 11.769 6.368 -15.731 1.00 86.25 94 VAL A CA 1
ATOM 701 C C . VAL A 1 94 ? 13.136 5.820 -16.141 1.00 86.25 94 VAL A C 1
ATOM 703 O O . VAL A 1 94 ? 13.418 5.637 -17.325 1.00 86.25 94 VAL A O 1
ATOM 706 N N . CYS A 1 95 ? 13.982 5.536 -15.156 1.00 88.31 95 CYS A N 1
ATOM 707 C CA . CYS A 1 95 ? 15.310 4.954 -15.348 1.00 88.31 95 CYS A CA 1
ATOM 708 C C . CYS A 1 95 ? 15.295 3.429 -15.242 1.00 88.31 95 CYS A C 1
ATOM 710 O O . CYS A 1 95 ? 16.065 2.752 -15.920 1.00 88.31 95 CYS A O 1
ATOM 712 N N . ARG A 1 96 ? 14.434 2.874 -14.385 1.00 90.38 96 ARG A N 1
ATOM 713 C CA . ARG A 1 96 ? 14.332 1.427 -14.166 1.00 90.38 96 ARG A CA 1
ATOM 714 C C . ARG A 1 96 ? 12.904 1.048 -13.811 1.00 90.38 96 ARG A C 1
ATOM 716 O O . ARG A 1 96 ? 12.246 1.759 -13.062 1.00 90.38 96 ARG A O 1
ATOM 723 N N . VAL A 1 97 ? 12.450 -0.098 -14.308 1.00 94.31 97 VAL A N 1
ATOM 724 C CA . VAL A 1 97 ? 11.183 -0.716 -13.902 1.00 94.31 97 VAL A CA 1
ATOM 725 C C . VAL A 1 97 ? 11.489 -2.074 -13.296 1.00 94.31 97 VAL A C 1
ATOM 727 O O . VAL A 1 97 ? 12.222 -2.871 -13.878 1.00 94.31 97 VAL A O 1
ATOM 730 N N . GLN A 1 98 ? 10.948 -2.329 -12.113 1.00 95.31 98 GLN A N 1
ATOM 731 C CA . GLN A 1 98 ? 11.085 -3.596 -11.409 1.00 95.31 98 GLN A CA 1
ATOM 732 C C . GLN A 1 98 ? 9.697 -4.134 -11.092 1.00 95.31 98 GLN A C 1
ATOM 734 O O . GLN A 1 98 ? 8.838 -3.403 -10.604 1.00 95.31 98 GLN A O 1
ATOM 739 N N . ARG A 1 99 ? 9.475 -5.414 -11.377 1.00 96.12 99 ARG A N 1
ATOM 740 C CA . ARG A 1 99 ? 8.267 -6.132 -10.980 1.00 96.12 99 ARG A CA 1
ATOM 741 C C . ARG A 1 99 ? 8.617 -7.029 -9.804 1.00 96.12 99 ARG A C 1
ATOM 743 O O . ARG A 1 99 ? 9.602 -7.750 -9.877 1.00 96.12 99 ARG A O 1
ATOM 750 N N . TYR A 1 100 ? 7.786 -6.984 -8.776 1.00 95.69 100 TYR A N 1
ATOM 751 C CA . TYR A 1 100 ? 7.896 -7.802 -7.582 1.00 95.69 100 TYR A CA 1
ATOM 752 C C . TYR A 1 100 ? 6.629 -8.633 -7.434 1.00 95.69 100 TYR A C 1
ATOM 754 O O . TYR A 1 100 ? 5.528 -8.075 -7.362 1.00 95.69 100 TYR A O 1
ATOM 762 N N . ALA A 1 101 ? 6.763 -9.955 -7.381 1.00 95.25 101 ALA A N 1
ATOM 763 C CA . ALA A 1 101 ? 5.669 -10.793 -6.906 1.00 95.25 101 ALA A CA 1
ATOM 764 C C . ALA A 1 101 ? 5.465 -10.548 -5.402 1.00 95.25 101 ALA A C 1
ATOM 766 O O . ALA A 1 101 ? 6.426 -10.296 -4.671 1.00 95.25 101 ALA A O 1
ATOM 767 N N . LEU A 1 102 ? 4.225 -10.638 -4.907 1.00 93.81 102 LEU A N 1
ATOM 768 C CA . LEU A 1 102 ? 3.974 -10.415 -3.474 1.00 93.81 102 LEU A CA 1
ATOM 769 C C . LEU A 1 102 ? 4.747 -11.398 -2.591 1.00 93.81 102 LEU A C 1
ATOM 771 O O . LEU A 1 102 ? 5.276 -10.982 -1.566 1.00 93.81 102 LEU A O 1
ATOM 775 N N . ALA A 1 103 ? 4.871 -12.656 -3.022 1.00 92.50 103 ALA A N 1
ATOM 776 C CA . ALA A 1 103 ? 5.627 -13.684 -2.308 1.00 92.50 103 ALA A CA 1
ATOM 777 C C . ALA A 1 103 ? 7.122 -13.332 -2.166 1.00 92.50 103 ALA A C 1
ATOM 779 O O . ALA A 1 103 ? 7.733 -13.615 -1.139 1.00 92.50 103 ALA A O 1
ATOM 780 N N . GLU A 1 104 ? 7.712 -12.674 -3.169 1.00 92.25 104 GLU A N 1
ATOM 781 C CA . GLU A 1 104 ? 9.117 -12.240 -3.128 1.00 92.25 104 GLU A CA 1
ATOM 782 C C . GLU A 1 104 ? 9.329 -11.097 -2.132 1.00 92.25 104 GLU A C 1
ATOM 784 O O . GLU A 1 104 ? 10.372 -11.024 -1.483 1.00 92.25 104 GLU A O 1
ATOM 789 N N . LEU A 1 105 ? 8.351 -10.193 -2.014 1.00 91.06 105 LEU A N 1
ATOM 790 C CA . LEU A 1 105 ? 8.375 -9.125 -1.014 1.00 91.06 105 LEU A CA 1
ATOM 791 C C . LEU A 1 105 ? 8.123 -9.685 0.386 1.00 91.06 105 LEU A C 1
ATOM 793 O O . LEU A 1 105 ? 8.826 -9.318 1.317 1.00 91.06 105 LEU A O 1
ATOM 797 N N . GLU A 1 106 ? 7.173 -10.607 0.528 1.00 91.88 106 GLU A N 1
ATOM 798 C CA . GLU A 1 106 ? 6.880 -11.300 1.784 1.00 91.88 106 GLU A CA 1
ATOM 799 C C . GLU A 1 106 ? 8.107 -12.033 2.334 1.00 91.88 106 GLU A C 1
ATOM 801 O O . GLU A 1 106 ? 8.398 -11.914 3.520 1.00 91.88 106 GLU A O 1
ATOM 806 N N . ALA A 1 107 ? 8.894 -12.691 1.477 1.00 90.19 107 ALA A N 1
ATOM 807 C CA . ALA A 1 107 ? 10.132 -13.358 1.883 1.00 90.19 107 ALA A CA 1
ATOM 808 C C . ALA A 1 107 ? 11.190 -12.409 2.487 1.00 90.19 107 ALA A C 1
ATOM 810 O O . ALA A 1 107 ? 12.107 -12.864 3.168 1.00 90.19 107 ALA A O 1
ATOM 811 N N . GLN A 1 108 ? 11.077 -11.098 2.249 1.00 86.25 108 GLN A N 1
ATOM 812 C CA . GLN A 1 108 ? 11.994 -10.074 2.763 1.00 86.25 108 GLN A CA 1
ATOM 813 C C . GLN A 1 108 ? 11.484 -9.398 4.049 1.00 86.25 108 GLN A C 1
ATOM 815 O O . GLN A 1 108 ? 12.161 -8.520 4.590 1.00 86.25 108 GLN A O 1
ATOM 820 N N . LEU A 1 109 ? 10.293 -9.764 4.533 1.00 85.00 109 LEU A N 1
ATOM 821 C CA . LEU A 1 109 ? 9.593 -9.087 5.624 1.00 85.00 109 LEU A CA 1
ATOM 822 C C . LEU A 1 109 ? 9.295 -10.046 6.783 1.00 85.00 109 LEU A C 1
ATOM 824 O O . LEU A 1 109 ? 9.014 -11.225 6.584 1.00 85.00 109 LEU A O 1
ATOM 828 N N . ASP A 1 110 ? 9.251 -9.521 8.011 1.00 85.94 110 ASP A N 1
ATOM 829 C CA . ASP A 1 110 ? 8.629 -10.240 9.130 1.00 85.94 110 ASP A CA 1
ATOM 830 C C . ASP A 1 110 ? 7.105 -10.062 9.072 1.00 85.94 110 ASP A C 1
ATOM 832 O O . ASP A 1 110 ? 6.490 -9.279 9.803 1.00 85.94 110 ASP A O 1
ATOM 836 N N . VAL A 1 111 ? 6.488 -10.780 8.135 1.00 87.12 111 VAL A N 1
ATOM 837 C CA . VAL A 1 111 ? 5.055 -10.690 7.837 1.00 87.12 111 VAL A CA 1
ATOM 838 C C . VAL A 1 111 ? 4.188 -11.021 9.052 1.00 87.12 111 VAL A C 1
ATOM 840 O O . VAL A 1 111 ? 3.172 -10.362 9.287 1.00 87.12 111 VAL A O 1
ATOM 843 N N . ARG A 1 112 ? 4.613 -11.979 9.887 1.00 87.25 112 ARG A N 1
ATOM 844 C CA . ARG A 1 112 ? 3.896 -12.327 11.124 1.00 87.25 112 ARG A CA 1
ATOM 845 C C . ARG A 1 112 ? 3.843 -11.143 12.073 1.00 87.25 112 ARG A C 1
ATOM 847 O O . ARG A 1 112 ? 2.799 -10.882 12.667 1.00 87.25 112 ARG A O 1
ATOM 854 N N . LYS A 1 113 ? 4.945 -10.407 12.202 1.00 84.44 113 LYS A N 1
ATOM 855 C CA . LYS A 1 113 ? 4.986 -9.220 13.047 1.00 84.44 113 LYS A CA 1
ATOM 856 C C . LYS A 1 113 ? 4.170 -8.064 12.483 1.00 84.44 113 LYS A C 1
ATOM 858 O O . LYS A 1 113 ? 3.506 -7.382 13.267 1.00 84.44 113 LYS A O 1
ATOM 863 N N . VAL A 1 114 ? 4.182 -7.853 11.164 1.00 86.12 114 VAL A N 1
ATOM 864 C CA . VAL A 1 114 ? 3.345 -6.824 10.520 1.00 86.12 114 VAL A CA 1
ATOM 865 C C . VAL A 1 114 ? 1.867 -7.116 10.782 1.00 86.12 114 VAL A C 1
ATOM 867 O O . VAL A 1 114 ? 1.171 -6.281 11.361 1.00 86.12 114 VAL A O 1
ATOM 870 N N . TRP A 1 115 ? 1.399 -8.322 10.447 1.00 89.94 115 TRP A N 1
ATOM 871 C CA . TRP A 1 115 ? -0.002 -8.698 10.645 1.00 89.94 115 TRP A CA 1
ATOM 872 C C . TRP A 1 115 ? -0.397 -8.767 12.115 1.00 89.94 115 TRP A C 1
ATOM 874 O O . TRP A 1 115 ? -1.453 -8.263 12.483 1.00 89.94 115 TRP A O 1
ATOM 884 N N . GLY A 1 116 ? 0.456 -9.326 12.976 1.00 88.62 116 GLY A N 1
ATOM 885 C CA . GLY A 1 116 ? 0.204 -9.373 14.416 1.00 88.62 116 GLY A CA 1
ATOM 886 C C . GLY A 1 116 ? 0.117 -7.978 15.036 1.00 88.62 116 GLY A C 1
ATOM 887 O O . GLY A 1 116 ? -0.673 -7.746 15.948 1.00 88.62 116 GLY A O 1
ATOM 888 N N . THR A 1 117 ? 0.887 -7.019 14.521 1.00 83.88 117 THR A N 1
ATOM 889 C CA 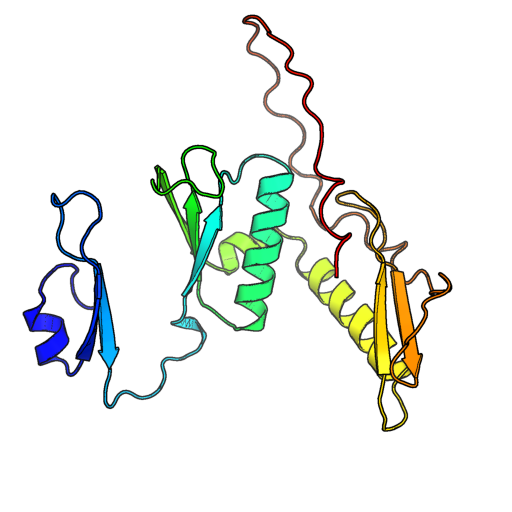. THR A 1 117 ? 0.771 -5.615 14.922 1.00 83.88 117 THR A CA 1
ATOM 890 C C . THR A 1 117 ? -0.552 -5.019 14.473 1.00 83.88 117 THR A C 1
ATOM 892 O O . THR A 1 117 ? -1.272 -4.493 15.316 1.00 83.88 117 THR A O 1
ATOM 895 N N . LEU A 1 118 ? -0.900 -5.150 13.191 1.00 88.00 118 LEU A N 1
ATOM 896 C CA . LEU A 1 118 ? -2.163 -4.638 12.661 1.00 88.00 118 LEU A CA 1
ATOM 897 C C . LEU A 1 118 ? -3.369 -5.226 13.408 1.00 88.00 118 LEU A C 1
ATOM 899 O O . LEU A 1 118 ? -4.267 -4.489 13.799 1.00 88.00 118 LEU A O 1
ATOM 903 N N . ALA A 1 119 ? -3.356 -6.531 13.685 1.00 90.12 119 ALA A N 1
ATOM 904 C CA . ALA A 1 119 ? -4.407 -7.205 14.441 1.00 90.12 119 ALA A CA 1
ATOM 905 C C . ALA A 1 119 ? -4.561 -6.640 15.862 1.00 90.12 119 ALA A C 1
ATOM 907 O O . ALA A 1 119 ? -5.683 -6.417 16.307 1.00 90.12 119 ALA A O 1
ATOM 908 N N . ARG A 1 120 ? -3.455 -6.353 16.566 1.00 86.31 120 ARG A N 1
ATOM 909 C CA . ARG A 1 120 ? -3.503 -5.717 17.896 1.00 86.31 120 ARG A CA 1
ATOM 910 C C . ARG A 1 120 ? -4.067 -4.301 17.844 1.00 86.31 120 ARG A C 1
ATOM 912 O O . ARG A 1 120 ? -4.872 -3.954 18.700 1.00 86.31 120 ARG A O 1
ATOM 919 N N . MET A 1 121 ? -3.666 -3.509 16.847 1.00 86.31 121 MET A N 1
ATOM 920 C CA . MET A 1 121 ? -4.189 -2.152 16.652 1.00 86.31 121 MET A CA 1
ATOM 921 C C . MET A 1 121 ? -5.701 -2.187 16.403 1.00 86.31 121 MET A C 1
ATOM 923 O O . MET A 1 121 ? -6.449 -1.498 17.084 1.00 86.31 121 MET A O 1
ATOM 927 N N . LEU A 1 122 ? -6.156 -3.041 15.481 1.00 91.81 122 LEU A N 1
ATOM 928 C CA . LEU A 1 122 ? -7.577 -3.209 15.171 1.00 91.81 122 LEU A CA 1
ATOM 929 C C . LEU A 1 122 ? -8.372 -3.724 16.372 1.00 91.81 122 LEU A C 1
ATOM 931 O O . LEU A 1 122 ? -9.469 -3.242 16.621 1.00 91.81 122 LEU A O 1
ATOM 935 N N . HIS A 1 123 ? -7.823 -4.671 17.136 1.00 90.38 123 HIS A N 1
ATOM 936 C CA . HIS A 1 123 ? -8.480 -5.177 18.338 1.00 90.38 123 HIS A CA 1
ATOM 937 C C . HIS A 1 123 ? -8.655 -4.090 19.401 1.00 90.38 123 HIS A C 1
ATOM 939 O O . HIS A 1 123 ? -9.725 -4.001 19.993 1.00 90.38 123 HIS A O 1
ATOM 945 N N . HIS A 1 124 ? -7.637 -3.249 19.616 1.00 86.62 124 HIS A N 1
ATOM 946 C CA . HIS A 1 124 ? -7.771 -2.093 20.498 1.00 86.62 124 HIS A CA 1
ATOM 947 C C . HIS A 1 124 ? -8.861 -1.141 19.995 1.00 86.62 124 HIS A C 1
ATOM 949 O O . HIS A 1 124 ? -9.763 -0.829 20.757 1.00 86.62 124 HIS A O 1
ATOM 955 N N . ILE A 1 125 ? -8.834 -0.761 18.711 1.00 90.06 125 ILE A N 1
ATOM 956 C CA . ILE A 1 125 ? -9.844 0.137 18.129 1.00 90.06 125 ILE A CA 1
ATOM 957 C C . ILE A 1 125 ? -11.253 -0.421 18.349 1.00 90.06 125 ILE A C 1
ATOM 959 O O . ILE A 1 125 ? -12.099 0.274 18.889 1.00 90.06 125 ILE A O 1
ATOM 963 N N . LEU A 1 126 ? -11.482 -1.692 18.011 1.00 92.56 126 LEU A N 1
ATOM 964 C CA . LEU A 1 126 ? -12.789 -2.334 18.174 1.00 92.56 126 LEU A CA 1
ATOM 965 C C . LEU A 1 126 ? -13.242 -2.421 19.635 1.00 92.56 126 LEU A C 1
ATOM 967 O O . LEU A 1 126 ? -14.439 -2.396 19.893 1.00 92.56 126 LEU A O 1
ATOM 971 N N . ARG A 1 127 ? -12.303 -2.558 20.578 1.00 89.81 127 ARG A N 1
ATOM 972 C CA . ARG A 1 127 ? -12.604 -2.566 22.013 1.00 89.81 127 ARG A CA 1
ATOM 973 C C . ARG A 1 127 ? -13.025 -1.184 22.508 1.00 89.81 127 ARG A C 1
ATOM 975 O O . ARG A 1 127 ? -13.934 -1.108 23.320 1.00 89.81 127 ARG A O 1
ATOM 982 N N . GLU A 1 128 ? -12.359 -0.126 22.047 1.00 88.50 128 GLU A N 1
ATOM 983 C CA . GLU A 1 128 ? -12.674 1.248 22.459 1.00 88.50 128 GLU A CA 1
ATOM 984 C C . GLU A 1 128 ? -13.935 1.793 21.777 1.00 88.50 128 GLU A C 1
ATOM 986 O O . GLU A 1 128 ? -14.588 2.671 22.327 1.00 88.50 128 GLU A O 1
ATOM 991 N N . THR A 1 129 ? -14.297 1.277 20.597 1.00 91.62 129 THR A N 1
ATOM 992 C CA . THR A 1 129 ? -15.500 1.678 19.852 1.00 91.62 129 THR A CA 1
ATOM 993 C C . THR A 1 129 ? -16.638 0.663 20.006 1.00 91.62 129 THR A C 1
ATOM 995 O O . THR A 1 129 ? -17.223 0.233 19.009 1.00 91.62 129 THR A O 1
ATOM 998 N N . ASP A 1 130 ? -16.919 0.214 21.231 1.00 88.44 130 ASP A N 1
ATOM 999 C CA . ASP A 1 130 ? -17.953 -0.798 21.502 1.00 88.44 130 ASP A CA 1
ATOM 1000 C C . ASP A 1 130 ? -19.389 -0.268 21.328 1.00 88.44 130 ASP A C 1
ATOM 1002 O O . ASP A 1 130 ? -20.314 -1.038 21.058 1.00 88.44 130 ASP A O 1
ATOM 1006 N N . ALA A 1 131 ? -19.564 1.048 21.439 1.00 88.56 131 ALA A N 1
ATOM 1007 C CA . ALA A 1 131 ? -20.812 1.749 21.195 1.00 88.56 131 ALA A CA 1
ATOM 1008 C C . ALA A 1 131 ? -20.875 2.368 19.789 1.00 88.56 131 ALA A C 1
ATOM 1010 O O . ALA A 1 131 ? -19.903 2.927 19.266 1.00 88.56 131 ALA A O 1
ATOM 1011 N N . ASP A 1 132 ? -22.077 2.350 19.212 1.00 90.88 132 ASP A N 1
ATOM 1012 C CA . ASP A 1 132 ? -22.364 3.040 17.960 1.00 90.88 132 ASP A CA 1
ATOM 1013 C C . ASP A 1 132 ? -22.157 4.550 18.111 1.00 90.88 132 ASP A C 1
ATOM 1015 O O . ASP A 1 132 ? -22.582 5.178 19.085 1.00 90.88 132 ASP A O 1
ATOM 1019 N N . GLY A 1 133 ? -21.531 5.164 17.109 1.00 89.88 133 GLY A N 1
ATOM 1020 C CA . GLY A 1 133 ? -21.337 6.602 17.106 1.00 89.88 133 GLY A CA 1
ATOM 1021 C C . GLY A 1 133 ? -20.191 7.067 16.229 1.00 89.88 133 GLY A C 1
ATOM 1022 O O . GLY A 1 133 ? -19.611 6.321 15.441 1.00 89.88 133 GLY A O 1
ATOM 1023 N N . LYS A 1 134 ? -19.896 8.356 16.372 1.00 91.50 134 LYS A N 1
ATOM 1024 C CA . LYS A 1 134 ? -18.732 8.998 15.766 1.00 91.50 134 LYS A CA 1
ATOM 1025 C C . LYS A 1 134 ? -17.542 8.790 16.686 1.00 91.50 134 LYS A C 1
ATOM 1027 O O . LYS A 1 134 ? -17.686 8.928 17.899 1.00 91.50 134 LYS A O 1
ATOM 1032 N N . TRP A 1 135 ? -16.398 8.501 16.091 1.00 90.44 135 TRP A N 1
ATOM 1033 C CA . TRP A 1 135 ? -15.154 8.260 16.798 1.00 90.44 135 TRP A CA 1
ATOM 1034 C C . TRP A 1 135 ? -14.008 8.885 16.014 1.00 90.44 135 TRP A C 1
ATOM 1036 O O . TRP A 1 135 ? -13.972 8.785 14.784 1.00 90.44 135 TRP A O 1
ATOM 1046 N N . THR A 1 136 ? -13.051 9.464 16.726 1.00 89.31 136 THR A N 1
ATOM 1047 C CA . THR A 1 136 ? -11.784 9.914 16.160 1.00 89.31 136 THR A CA 1
ATOM 1048 C C . THR A 1 136 ? -10.681 8.937 16.556 1.00 89.31 136 THR A C 1
ATOM 1050 O O . THR A 1 136 ? -10.483 8.652 17.738 1.00 89.31 136 THR A O 1
ATOM 1053 N N . LEU A 1 137 ? -9.967 8.420 15.551 1.00 89.62 137 LEU A N 1
ATOM 1054 C CA . LEU A 1 137 ? -8.745 7.638 15.726 1.00 89.62 137 LEU A CA 1
ATOM 1055 C C . LEU A 1 137 ? -7.534 8.547 15.560 1.00 89.62 137 LEU A C 1
ATOM 1057 O O . LEU A 1 137 ? -7.330 9.174 14.521 1.00 89.62 137 LEU A O 1
ATOM 1061 N N . HIS A 1 138 ? -6.692 8.507 16.570 1.00 84.88 138 HIS A N 1
ATOM 1062 C CA . HIS A 1 138 ? -5.543 9.360 16.742 1.00 84.88 138 HIS A CA 1
ATOM 1063 C C . HIS A 1 138 ? -4.281 8.510 16.658 1.00 84.88 138 HIS A C 1
ATOM 1065 O O . HIS A 1 138 ? -4.116 7.553 17.412 1.00 84.88 138 HIS A O 1
ATOM 1071 N N . ILE A 1 139 ? -3.415 8.816 15.687 1.00 85.19 139 ILE A N 1
ATOM 1072 C CA . ILE A 1 139 ? -2.215 8.029 15.380 1.00 85.19 139 ILE A CA 1
ATOM 1073 C C . ILE A 1 139 ? -0.990 8.929 15.513 1.00 85.19 139 ILE A C 1
ATOM 1075 O O . ILE A 1 139 ? -0.694 9.723 14.623 1.00 85.19 139 ILE A O 1
ATOM 1079 N N . GLU A 1 140 ? -0.248 8.780 16.604 1.00 81.56 140 GLU A N 1
ATOM 1080 C CA . GLU A 1 140 ? 1.004 9.505 16.817 1.00 81.56 140 GLU A CA 1
ATOM 1081 C C . GLU A 1 140 ? 2.178 8.596 16.461 1.00 81.56 140 GLU A C 1
ATOM 1083 O O . GLU A 1 140 ? 2.280 7.472 16.946 1.00 81.56 140 GLU A O 1
ATOM 1088 N N . LYS A 1 141 ? 3.101 9.058 15.622 1.00 77.06 141 LYS A N 1
ATOM 1089 C CA . LYS A 1 141 ? 4.330 8.320 15.328 1.00 77.06 141 LYS A CA 1
ATOM 1090 C C . LYS A 1 141 ? 5.514 9.273 15.390 1.00 77.06 141 LYS A C 1
ATOM 1092 O O . LYS A 1 141 ? 5.598 10.193 14.584 1.00 77.06 141 LYS A O 1
ATOM 1097 N N . GLY A 1 142 ? 6.472 8.988 16.271 1.00 67.94 142 GLY A N 1
ATOM 1098 C CA . GLY A 1 142 ? 7.748 9.709 16.291 1.00 67.94 142 GLY A CA 1
ATOM 1099 C C . GLY A 1 142 ? 8.564 9.498 15.008 1.00 67.94 142 GLY A C 1
ATOM 1100 O O . GLY A 1 142 ? 8.401 8.499 14.299 1.00 67.94 142 GLY A O 1
ATOM 1101 N N . SER A 1 143 ? 9.492 10.402 14.710 1.00 65.25 143 SER A N 1
ATOM 1102 C CA . SER A 1 143 ? 10.400 10.267 13.567 1.00 65.25 143 SER A CA 1
ATOM 1103 C C . SER A 1 143 ? 11.337 9.059 13.735 1.00 65.25 143 SER A C 1
ATOM 1105 O O . SER A 1 143 ? 11.975 8.872 14.766 1.00 65.25 143 SER A O 1
ATOM 1107 N N . GLY A 1 144 ? 11.409 8.193 12.719 1.00 59.50 144 GLY A N 1
ATOM 1108 C CA . GLY A 1 144 ? 12.286 7.016 12.724 1.00 59.50 144 GLY A CA 1
ATOM 1109 C C . GLY A 1 144 ? 11.610 5.702 12.322 1.00 59.50 144 GLY A C 1
ATOM 1110 O O . GLY A 1 144 ? 10.388 5.584 12.199 1.00 59.50 144 GLY A O 1
ATOM 1111 N N . MET A 1 145 ? 12.438 4.690 12.050 1.00 55.66 145 MET A N 1
ATOM 1112 C CA . MET A 1 145 ? 11.990 3.387 11.535 1.00 55.66 145 MET A CA 1
ATOM 1113 C C . MET A 1 145 ? 11.473 2.445 12.637 1.00 55.66 145 MET A C 1
ATOM 1115 O O . MET A 1 145 ? 10.715 1.529 12.337 1.00 55.66 145 MET A O 1
ATOM 1119 N N . ASN A 1 146 ? 11.841 2.697 13.897 1.00 62.56 146 ASN A N 1
ATOM 1120 C CA . ASN A 1 146 ? 11.532 1.850 15.058 1.00 62.56 146 ASN A CA 1
ATOM 1121 C C . ASN A 1 146 ? 10.837 2.611 16.195 1.00 62.56 146 ASN A C 1
ATOM 1123 O O . ASN A 1 146 ? 10.768 2.117 17.319 1.00 62.56 146 ASN A O 1
ATOM 1127 N N . THR A 1 147 ? 10.346 3.817 15.924 1.00 66.38 147 THR A N 1
ATOM 1128 C CA . THR A 1 147 ? 9.572 4.570 16.905 1.00 66.38 147 THR A CA 1
ATOM 1129 C C . THR A 1 147 ? 8.234 3.871 17.152 1.00 66.38 147 THR A C 1
ATOM 1131 O O . THR A 1 147 ? 7.558 3.488 16.187 1.00 66.38 147 THR A O 1
ATOM 1134 N N . PRO A 1 148 ? 7.840 3.675 18.423 1.00 68.56 148 PRO A N 1
ATOM 1135 C CA . PRO A 1 148 ? 6.490 3.250 18.755 1.00 68.56 148 PRO A CA 1
ATOM 1136 C C . PRO A 1 148 ? 5.472 4.177 18.090 1.00 68.56 148 PRO A C 1
ATOM 1138 O O . PRO A 1 148 ? 5.660 5.394 18.064 1.00 68.56 148 PRO A O 1
ATOM 1141 N N . VAL A 1 149 ? 4.399 3.600 17.553 1.00 73.56 149 VAL A N 1
ATOM 1142 C CA . VAL A 1 149 ? 3.208 4.385 17.217 1.00 73.56 149 VAL A CA 1
ATOM 1143 C C . VAL A 1 149 ? 2.322 4.426 18.476 1.00 73.56 149 VAL A C 1
ATOM 1145 O O . VAL A 1 149 ? 2.255 3.472 19.248 1.00 73.56 149 VAL A O 1
ATOM 1148 N N . ARG A 1 150 ? 1.667 5.537 18.761 1.00 78.12 150 ARG A N 1
ATOM 1149 C CA . ARG A 1 150 ? 0.645 5.613 19.804 1.00 78.12 150 ARG A CA 1
ATOM 1150 C C . ARG A 1 150 ? -0.694 5.692 19.123 1.00 78.12 150 ARG A C 1
ATOM 1152 O O . ARG A 1 150 ? -0.823 6.305 18.064 1.00 78.12 150 ARG A O 1
ATOM 1159 N N . LEU A 1 151 ? -1.654 5.006 19.716 1.00 83.50 151 LEU A N 1
ATOM 1160 C CA . LEU A 1 151 ? -3.016 4.988 19.233 1.00 83.50 151 LEU A CA 1
ATOM 1161 C C . LEU A 1 151 ? -3.899 5.433 20.384 1.00 83.50 151 LEU A C 1
ATOM 1163 O O . LEU A 1 151 ? -3.778 4.917 21.493 1.00 83.50 151 LEU A O 1
ATOM 1167 N N . SER A 1 152 ? -4.774 6.383 20.107 1.00 84.56 152 SER A N 1
ATOM 1168 C CA . SER A 1 152 ? -5.871 6.732 20.995 1.00 84.56 152 SER A CA 1
ATOM 1169 C C . SER A 1 152 ? -7.165 6.810 20.206 1.00 84.56 152 SER A C 1
ATOM 1171 O O . SER A 1 152 ? -7.179 7.074 19.004 1.00 84.56 152 SER A O 1
ATOM 1173 N N . VAL A 1 153 ? -8.264 6.514 20.885 1.00 86.75 153 VAL A N 1
ATOM 1174 C CA . VAL A 1 153 ? -9.607 6.539 20.319 1.00 86.75 153 VAL A CA 1
ATOM 1175 C C . VAL A 1 153 ? -10.452 7.423 21.221 1.00 86.75 153 VAL A C 1
ATOM 1177 O O . VAL A 1 153 ? -10.403 7.286 22.442 1.00 86.75 153 VAL A O 1
ATOM 1180 N N . ARG A 1 154 ? -11.191 8.362 20.630 1.00 85.94 154 ARG A N 1
ATOM 1181 C CA . ARG A 1 154 ? -12.071 9.285 21.357 1.00 85.94 154 ARG A CA 1
ATOM 1182 C C . ARG A 1 154 ? -13.448 9.305 20.725 1.00 85.94 154 ARG A C 1
ATOM 1184 O O . ARG A 1 154 ? -13.567 9.252 19.503 1.00 85.94 154 ARG A O 1
ATOM 1191 N N . GLN A 1 155 ? -14.484 9.363 21.554 1.00 86.50 155 GLN A N 1
ATOM 1192 C CA . GLN A 1 155 ? -15.856 9.479 21.076 1.00 86.50 155 GLN A CA 1
ATOM 1193 C C . GLN A 1 155 ? -16.133 10.914 20.616 1.00 86.50 155 GLN A C 1
ATOM 1195 O O . GLN A 1 155 ? -15.775 11.868 21.301 1.00 86.50 155 GLN A O 1
ATOM 1200 N N . GLY A 1 156 ? -16.823 11.061 19.487 1.00 85.19 156 GLY A N 1
ATOM 1201 C CA . GLY A 1 156 ? -17.128 12.346 18.860 1.00 85.19 156 GLY A CA 1
ATOM 1202 C C . GLY A 1 156 ? -16.209 12.678 17.685 1.00 85.19 156 GLY A C 1
ATOM 1203 O O . GLY A 1 156 ? -15.420 11.851 17.239 1.00 85.19 156 GLY A O 1
ATOM 1204 N N . TRP A 1 157 ? -16.377 13.887 17.152 1.00 82.81 157 TRP A N 1
ATOM 1205 C CA . TRP A 1 157 ? -15.409 14.509 16.252 1.00 82.81 157 TRP A CA 1
ATOM 1206 C C . TRP A 1 157 ? -14.557 15.441 17.112 1.00 82.81 157 TRP A C 1
ATOM 1208 O O . TRP A 1 157 ? -15.096 16.394 17.667 1.00 82.81 157 TRP A O 1
ATOM 1218 N N . ASP A 1 158 ? -13.271 15.149 17.273 1.00 68.25 158 ASP A N 1
ATOM 1219 C CA . ASP A 1 158 ? -12.367 16.046 18.005 1.00 68.25 158 ASP A CA 1
ATOM 1220 C C . ASP A 1 158 ? -12.161 17.358 17.229 1.00 68.25 158 ASP A C 1
ATOM 1222 O O . ASP A 1 158 ? -11.685 17.336 16.092 1.00 68.25 158 ASP A O 1
ATOM 1226 N N . GLU A 1 159 ? -12.498 18.489 17.859 1.00 59.28 159 GLU A N 1
ATOM 1227 C CA . GLU A 1 159 ? -12.135 19.839 17.396 1.00 59.28 159 GLU A CA 1
ATOM 1228 C C . GLU A 1 159 ? -10.812 20.331 18.034 1.00 59.28 159 GLU A C 1
ATOM 1230 O O . GLU A 1 159 ? -10.133 21.158 17.434 1.00 59.28 159 GLU A O 1
ATOM 1235 N N . GLU A 1 160 ? -10.368 19.765 19.172 1.00 57.84 160 GLU A N 1
ATOM 1236 C CA . GLU A 1 160 ? -9.075 20.072 19.819 1.00 57.84 160 GLU A CA 1
ATOM 1237 C C . GLU A 1 160 ? -8.436 18.818 20.464 1.00 57.84 160 GLU A C 1
ATOM 1239 O O . GLU A 1 160 ? -9.008 18.193 21.356 1.00 57.84 160 GLU A O 1
ATOM 1244 N N . TRP A 1 161 ? -7.225 18.450 20.026 1.00 58.91 161 TRP A N 1
ATOM 1245 C CA . TRP A 1 161 ? -6.413 17.355 20.586 1.00 58.91 161 TRP A CA 1
ATOM 1246 C C . TRP A 1 161 ? -5.442 17.905 21.654 1.00 58.91 161 TRP A C 1
ATOM 1248 O O . TRP A 1 161 ? -4.679 18.823 21.364 1.00 58.91 161 TRP A O 1
ATOM 1258 N N . ASP A 1 162 ? -5.359 17.288 22.845 1.00 59.28 162 ASP A N 1
ATOM 1259 C CA . ASP A 1 162 ? -4.509 17.720 23.986 1.00 59.28 162 ASP A CA 1
ATOM 1260 C C . ASP A 1 162 ? -3.257 16.852 24.287 1.00 59.28 162 ASP A C 1
ATOM 1262 O O . ASP A 1 162 ? -2.483 17.170 25.187 1.00 59.28 162 ASP A O 1
ATOM 1266 N N . GLY A 1 163 ? -3.014 15.759 23.556 1.00 57.44 163 GLY A N 1
ATOM 1267 C CA . GLY A 1 163 ? -1.766 14.977 23.635 1.00 57.44 163 GLY A CA 1
ATOM 1268 C C . GLY A 1 163 ? -1.876 13.657 24.400 1.00 57.44 163 GLY A C 1
ATOM 1269 O O . GLY A 1 163 ? -0.920 12.885 24.413 1.00 57.44 163 GLY A O 1
ATOM 1270 N N . GLY A 1 164 ? -3.016 13.369 25.034 1.00 52.62 164 GLY A N 1
ATOM 1271 C CA . GLY A 1 164 ? -3.192 12.166 25.853 1.00 52.62 164 GLY A CA 1
ATOM 1272 C C . GLY A 1 164 ? -3.620 10.939 25.042 1.00 52.62 164 GLY A C 1
ATOM 1273 O O . GLY A 1 164 ? -4.795 10.822 24.689 1.00 52.62 164 GLY A O 1
ATOM 1274 N N . GLY A 1 165 ? -2.695 10.010 24.778 1.00 55.00 165 GLY A N 1
ATOM 1275 C CA . GLY A 1 165 ? -2.984 8.703 24.171 1.00 55.00 165 GLY A CA 1
ATOM 1276 C C . GLY A 1 165 ? -2.170 7.551 24.771 1.00 55.00 165 GLY A C 1
ATOM 1277 O O . GLY A 1 165 ? -1.085 7.764 25.315 1.00 55.00 165 GLY A O 1
ATOM 1278 N N . GLU A 1 166 ? -2.689 6.319 24.691 1.00 52.53 166 GLU A N 1
ATOM 1279 C CA . GLU A 1 166 ? -2.014 5.128 25.222 1.00 52.53 166 GLU A CA 1
ATOM 1280 C C . GLU A 1 166 ? -0.860 4.657 24.310 1.00 52.53 166 GLU A C 1
ATOM 1282 O O . GLU A 1 166 ? -0.954 4.591 23.079 1.00 52.53 166 GLU A O 1
ATOM 1287 N N . ASN A 1 167 ? 0.265 4.274 24.926 1.00 48.38 167 ASN A N 1
ATOM 1288 C CA . ASN A 1 167 ? 1.407 3.662 24.242 1.00 48.38 167 ASN A CA 1
ATOM 1289 C C . ASN A 1 167 ? 1.125 2.185 23.926 1.00 48.38 167 ASN A C 1
ATOM 1291 O O . ASN A 1 167 ? 1.522 1.289 24.667 1.00 48.38 167 ASN A O 1
ATOM 1295 N N . ILE A 1 168 ? 0.487 1.899 22.794 1.00 51.91 168 ILE A N 1
ATOM 1296 C CA . ILE A 1 168 ? 0.198 0.506 22.402 1.00 51.91 168 ILE A CA 1
ATOM 1297 C C . ILE A 1 168 ? 1.449 -0.217 21.854 1.00 51.91 168 ILE A C 1
ATOM 1299 O O . ILE A 1 168 ? 1.495 -1.449 21.812 1.00 51.91 168 ILE A O 1
ATOM 1303 N N . LEU A 1 169 ? 2.491 0.515 21.423 1.00 46.28 169 LEU A N 1
ATOM 1304 C CA . LEU A 1 169 ? 3.527 -0.032 20.525 1.00 46.28 169 LEU A CA 1
ATOM 1305 C C . LEU A 1 169 ? 4.964 -0.036 21.043 1.00 46.28 169 LEU A C 1
ATOM 1307 O O . LEU A 1 169 ? 5.875 -0.243 20.239 1.00 46.28 169 LEU A O 1
ATOM 1311 N N . GLU A 1 170 ? 5.191 0.024 22.359 1.00 41.69 170 GLU A N 1
ATOM 1312 C CA . GLU A 1 170 ? 6.517 -0.285 22.941 1.00 41.69 170 GLU A CA 1
ATOM 1313 C C . GLU A 1 170 ? 7.076 -1.655 22.479 1.00 41.69 170 GLU A C 1
ATOM 1315 O O . GLU A 1 170 ? 8.272 -1.910 22.573 1.00 41.69 170 GLU A O 1
ATOM 1320 N N . ARG A 1 171 ? 6.247 -2.537 21.895 1.00 37.50 171 ARG A N 1
ATOM 1321 C CA . ARG A 1 171 ? 6.624 -3.888 21.440 1.00 37.50 171 ARG A CA 1
ATOM 1322 C C . ARG A 1 171 ? 6.814 -4.081 19.925 1.00 37.50 171 ARG A C 1
ATOM 1324 O O . ARG A 1 171 ? 6.985 -5.222 19.492 1.00 37.50 171 ARG A O 1
ATOM 1331 N N . VAL A 1 172 ? 6.768 -3.033 19.094 1.00 39.47 172 VAL A N 1
ATOM 1332 C CA . VAL A 1 172 ? 6.808 -3.179 17.612 1.00 39.47 172 VAL A CA 1
ATOM 1333 C C . VAL A 1 172 ? 8.129 -2.759 16.958 1.00 39.47 172 VAL A C 1
ATOM 1335 O O . VAL A 1 172 ? 8.319 -2.981 15.763 1.00 39.47 172 VAL A O 1
ATOM 1338 N N . SER A 1 173 ? 9.114 -2.308 17.736 1.00 39.03 173 SER A N 1
ATOM 1339 C CA . SER A 1 173 ? 10.497 -2.178 17.253 1.00 39.03 173 SER A CA 1
ATOM 1340 C C . SER A 1 173 ? 10.985 -3.511 16.661 1.00 39.03 173 SER A C 1
ATOM 1342 O O . SER A 1 173 ? 10.837 -4.546 17.310 1.00 39.03 173 SER A O 1
ATOM 1344 N N . MET A 1 174 ? 11.526 -3.493 15.434 1.00 42.78 174 MET A N 1
ATOM 1345 C CA . MET A 1 174 ? 11.988 -4.618 14.584 1.00 42.78 174 MET A CA 1
ATOM 1346 C C . MET A 1 174 ? 10.982 -5.188 13.557 1.00 42.78 174 MET A C 1
ATOM 1348 O O . MET A 1 174 ? 10.716 -6.383 13.582 1.00 42.78 174 MET A O 1
ATOM 1352 N N . LEU A 1 175 ? 10.408 -4.387 12.648 1.00 47.34 175 LEU A N 1
ATOM 1353 C CA . LEU A 1 175 ? 9.677 -4.913 11.464 1.00 47.34 175 LEU A CA 1
ATOM 1354 C C . LEU A 1 175 ? 10.602 -5.322 10.297 1.00 47.34 175 LEU A C 1
ATOM 1356 O O . LEU A 1 175 ? 10.131 -5.813 9.273 1.00 47.34 175 LEU A O 1
ATOM 1360 N N . PHE A 1 176 ? 11.914 -5.151 10.461 1.00 39.41 176 PHE A N 1
ATOM 1361 C CA . PHE A 1 176 ? 12.927 -5.642 9.536 1.00 39.41 176 PHE A CA 1
ATOM 1362 C C . PHE A 1 176 ? 13.833 -6.611 10.286 1.00 39.41 176 PHE A C 1
ATOM 1364 O O . PHE A 1 176 ? 14.334 -6.275 11.357 1.00 39.41 176 PHE A O 1
ATOM 1371 N N . SER A 1 177 ? 14.029 -7.805 9.726 1.00 39.53 177 SER A N 1
ATOM 1372 C CA . SER A 1 177 ? 15.069 -8.719 10.191 1.00 39.53 177 SER A CA 1
ATOM 1373 C C . SER A 1 177 ? 16.424 -8.009 10.097 1.00 39.53 177 SER A C 1
ATOM 1375 O O . SER A 1 177 ? 16.738 -7.396 9.074 1.00 39.53 177 SER A O 1
ATOM 1377 N N . GLU A 1 178 ? 17.228 -8.083 11.157 1.00 43.84 178 GLU A N 1
ATOM 1378 C CA . GLU A 1 178 ? 18.590 -7.534 11.212 1.00 43.84 178 GLU A CA 1
ATOM 1379 C C . GLU A 1 178 ? 19.591 -8.281 10.306 1.00 43.84 178 GLU A C 1
ATOM 1381 O O . GLU A 1 178 ? 20.782 -7.987 10.331 1.00 43.84 178 GLU A O 1
ATOM 1386 N N . ASN A 1 179 ? 19.135 -9.196 9.444 1.00 35.66 179 ASN A N 1
ATOM 1387 C CA . ASN A 1 179 ? 19.980 -10.040 8.593 1.00 35.66 179 ASN A CA 1
ATOM 1388 C C . ASN A 1 179 ? 20.569 -9.319 7.361 1.00 35.66 179 ASN A C 1
ATOM 1390 O O . ASN A 1 179 ? 20.654 -9.891 6.280 1.00 35.66 179 ASN A O 1
ATOM 1394 N N . GLY A 1 180 ? 20.971 -8.056 7.495 1.00 36.47 180 GLY A N 1
ATOM 1395 C CA . GLY A 1 180 ? 21.599 -7.304 6.406 1.00 36.47 180 GLY A CA 1
ATOM 1396 C C . GLY A 1 180 ? 22.623 -6.272 6.860 1.00 36.47 180 GLY A C 1
ATOM 1397 O O . GLY A 1 180 ? 22.820 -5.285 6.154 1.00 36.47 180 GLY A O 1
ATOM 1398 N N . ARG A 1 181 ? 23.219 -6.442 8.045 1.00 38.97 181 ARG A N 1
ATOM 1399 C CA . ARG A 1 181 ? 24.462 -5.746 8.387 1.00 38.97 181 ARG A CA 1
ATOM 1400 C C . ARG A 1 181 ? 25.646 -6.616 7.964 1.00 38.97 181 ARG A C 1
ATOM 1402 O O . ARG A 1 181 ? 25.671 -7.803 8.265 1.00 38.97 181 ARG A O 1
ATOM 1409 N N . ASP A 1 182 ? 26.577 -5.957 7.283 1.00 40.03 182 ASP A N 1
ATOM 1410 C CA . ASP A 1 182 ? 27.966 -6.348 7.026 1.00 40.03 182 ASP A CA 1
ATOM 1411 C C . ASP A 1 182 ? 28.248 -7.200 5.778 1.00 40.03 182 ASP A C 1
ATOM 1413 O O . ASP A 1 182 ? 28.485 -8.402 5.843 1.00 40.03 182 ASP A O 1
ATOM 1417 N N . GLN A 1 183 ? 28.254 -6.502 4.637 1.00 36.34 183 GLN A N 1
ATOM 1418 C CA . GLN A 1 183 ? 29.116 -6.644 3.446 1.00 36.34 183 GLN A CA 1
ATOM 1419 C C . GLN A 1 183 ? 28.611 -5.536 2.494 1.00 36.34 183 GLN A C 1
ATOM 1421 O O . GLN A 1 183 ? 27.487 -5.609 2.016 1.00 36.34 183 GLN A O 1
ATOM 1426 N N . ASP A 1 184 ? 29.217 -4.355 2.372 1.00 33.78 184 ASP A N 1
ATOM 1427 C CA . ASP A 1 184 ? 30.606 -4.108 2.014 1.00 33.78 184 ASP A CA 1
ATOM 1428 C C . ASP A 1 184 ? 31.122 -2.808 2.651 1.00 33.78 184 ASP A C 1
ATOM 1430 O O . ASP A 1 184 ? 30.633 -1.711 2.375 1.00 33.78 184 ASP A O 1
ATOM 1434 N N . ALA A 1 185 ? 32.157 -2.942 3.476 1.00 35.38 185 ALA A N 1
ATOM 1435 C CA . ALA A 1 185 ? 33.113 -1.883 3.750 1.00 35.38 185 ALA A CA 1
ATOM 1436 C C . ALA A 1 185 ? 34.412 -2.255 3.024 1.00 35.38 185 ALA A C 1
ATOM 1438 O O . ALA A 1 185 ? 35.118 -3.162 3.457 1.00 35.38 185 ALA A O 1
ATOM 1439 N N . SER A 1 186 ? 34.687 -1.614 1.889 1.00 38.19 186 SER A N 1
ATOM 1440 C CA . SER A 1 186 ? 36.031 -1.202 1.440 1.00 38.19 186 SER A CA 1
ATOM 1441 C C . SER A 1 186 ? 35.969 -0.694 -0.003 1.00 38.19 186 SER A C 1
ATOM 1443 O O . SER A 1 186 ? 35.586 -1.409 -0.924 1.00 38.19 186 SER A O 1
ATOM 1445 N N . GLY A 1 187 ? 36.338 0.571 -0.184 1.00 30.00 187 GLY A N 1
ATOM 1446 C CA . GLY A 1 187 ? 36.386 1.251 -1.474 1.00 30.00 187 GLY A CA 1
ATOM 1447 C C . GLY A 1 187 ? 36.447 2.756 -1.252 1.00 30.00 187 GLY A C 1
ATOM 1448 O O . GLY A 1 187 ? 35.422 3.424 -1.297 1.00 30.00 187 GLY A O 1
ATOM 1449 N N . GLU A 1 188 ? 37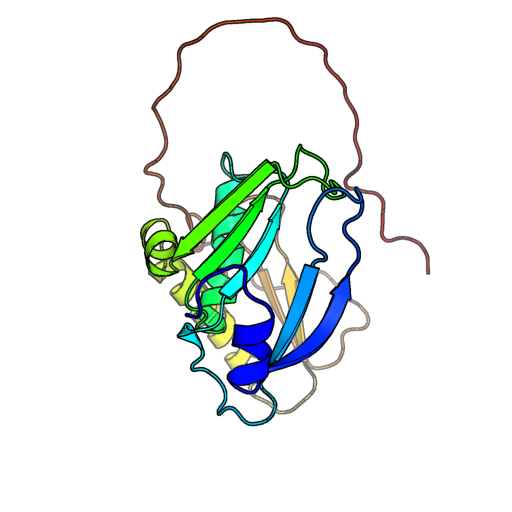.641 3.224 -0.904 1.00 34.47 188 GLU A N 1
ATOM 1450 C CA . GLU A 1 188 ? 38.007 4.597 -0.554 1.00 34.47 188 GLU A CA 1
ATOM 1451 C C . GLU A 1 188 ? 37.683 5.650 -1.635 1.00 34.47 188 GLU A C 1
ATOM 1453 O O . GLU A 1 188 ? 37.758 5.384 -2.833 1.00 34.47 188 GLU A O 1
ATOM 1458 N N . ASP A 1 189 ? 37.377 6.849 -1.124 1.00 35.94 189 ASP A N 1
ATOM 1459 C CA . ASP A 1 189 ? 37.620 8.215 -1.612 1.00 35.94 189 ASP A CA 1
ATOM 1460 C C . ASP A 1 189 ? 37.269 8.663 -3.043 1.00 35.94 189 ASP A C 1
ATOM 1462 O O . ASP A 1 189 ? 37.920 8.313 -4.025 1.00 35.94 189 ASP A O 1
ATOM 1466 N N . ALA A 1 190 ? 36.384 9.670 -3.105 1.00 32.66 190 ALA A N 1
ATOM 1467 C CA . ALA A 1 190 ? 36.782 11.008 -3.563 1.00 32.66 190 ALA A CA 1
ATOM 1468 C C . ALA A 1 190 ? 35.791 12.099 -3.096 1.00 32.66 190 ALA A C 1
ATOM 1470 O O . ALA A 1 190 ? 34.640 12.113 -3.519 1.00 32.66 190 ALA A O 1
ATOM 1471 N N . GLY A 1 191 ? 36.295 13.022 -2.266 1.00 29.27 191 GLY A N 1
ATOM 1472 C CA . GLY A 1 191 ? 36.085 14.476 -2.368 1.00 29.27 191 GLY A CA 1
ATOM 1473 C C . GLY A 1 191 ? 34.664 15.027 -2.220 1.00 29.27 191 GLY A C 1
ATOM 1474 O O . GLY A 1 191 ? 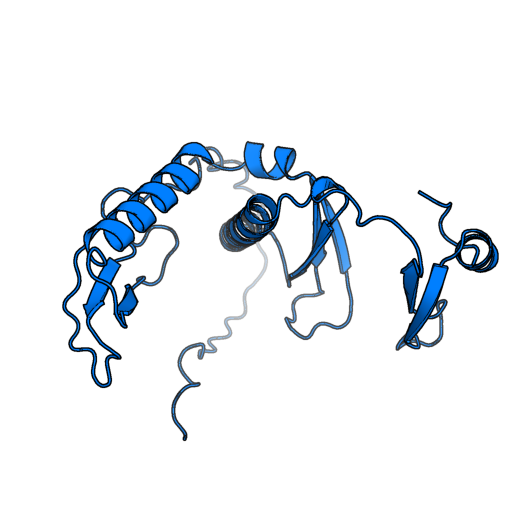33.871 14.978 -3.154 1.00 29.27 191 GLY A O 1
ATOM 1475 N N . GLY A 1 192 ? 34.397 15.625 -1.060 1.00 28.31 192 GLY A N 1
ATOM 1476 C CA . GLY A 1 192 ? 33.144 16.296 -0.736 1.00 28.31 192 GLY A CA 1
ATOM 1477 C C . GLY A 1 192 ? 32.881 17.617 -1.459 1.00 28.31 192 GLY A C 1
ATOM 1478 O O . GLY A 1 192 ? 33.775 18.238 -2.024 1.00 28.31 192 GLY A O 1
ATOM 1479 N N . GLU A 1 193 ? 31.629 18.043 -1.340 1.00 32.19 193 GLU A N 1
ATOM 1480 C CA . GLU A 1 193 ? 31.235 19.424 -1.083 1.00 32.19 193 GLU A CA 1
ATOM 1481 C C . GLU A 1 193 ? 29.920 19.358 -0.300 1.00 32.19 193 GLU A C 1
ATOM 1483 O O . GLU A 1 193 ? 28.930 18.774 -0.749 1.00 32.19 193 GLU A O 1
ATOM 1488 N N . ASP A 1 194 ? 29.969 19.878 0.924 1.00 36.88 194 ASP A N 1
ATOM 1489 C CA . ASP A 1 194 ? 28.825 20.055 1.801 1.00 36.88 194 ASP A CA 1
ATOM 1490 C C . ASP A 1 194 ? 27.849 21.050 1.166 1.00 36.88 194 ASP A C 1
ATOM 1492 O O . ASP A 1 194 ? 28.215 22.177 0.832 1.00 36.88 194 ASP A O 1
ATOM 1496 N N . VAL A 1 195 ? 26.586 20.645 1.043 1.00 36.09 195 VAL A N 1
ATOM 1497 C CA . VAL A 1 195 ? 25.468 21.581 0.921 1.00 36.09 195 VAL A CA 1
ATOM 1498 C C . VAL A 1 195 ? 24.511 21.265 2.059 1.00 36.09 195 VAL A C 1
ATOM 1500 O O . VAL A 1 195 ? 23.682 20.358 1.977 1.00 36.09 195 VAL A O 1
ATOM 1503 N N . GLU A 1 196 ? 24.689 22.012 3.147 1.00 34.97 196 GLU A N 1
ATOM 1504 C CA . GLU A 1 196 ? 23.621 22.330 4.089 1.00 34.97 196 GLU A CA 1
ATOM 1505 C C . GLU A 1 196 ? 22.427 22.900 3.309 1.00 34.97 196 GLU A C 1
ATOM 1507 O O . GLU A 1 196 ? 22.589 23.736 2.417 1.00 34.97 196 GLU A O 1
ATOM 1512 N N . GLY A 1 197 ? 21.224 22.431 3.626 1.00 29.09 197 GLY A N 1
ATOM 1513 C CA . GLY A 1 197 ? 20.006 22.846 2.941 1.00 29.09 197 GLY A CA 1
ATOM 1514 C C . GLY A 1 197 ? 18.786 22.138 3.506 1.00 29.09 197 GLY A C 1
ATOM 1515 O O . GLY A 1 197 ? 18.346 21.125 2.967 1.00 29.09 197 GLY A O 1
ATOM 1516 N N . ASP A 1 198 ? 18.328 22.687 4.626 1.00 31.05 198 ASP A N 1
ATOM 1517 C CA . ASP A 1 198 ? 17.113 22.412 5.388 1.00 31.05 198 ASP A CA 1
ATOM 1518 C C . ASP A 1 198 ? 15.798 22.348 4.576 1.00 31.05 198 ASP A C 1
ATOM 1520 O O . ASP A 1 198 ? 15.734 22.663 3.390 1.00 31.05 198 ASP A O 1
ATOM 1524 N N . ASP A 1 199 ? 14.742 21.991 5.318 1.00 31.70 199 ASP A N 1
ATOM 1525 C CA . ASP A 1 199 ? 13.311 22.234 5.076 1.00 31.70 199 ASP A CA 1
ATOM 1526 C C . ASP A 1 199 ? 12.460 21.067 4.557 1.00 31.70 199 ASP A C 1
ATOM 1528 O O . ASP A 1 199 ? 11.909 21.058 3.457 1.00 31.70 199 ASP A O 1
ATOM 1532 N N . PHE A 1 200 ? 12.232 20.104 5.459 1.00 31.12 200 PHE A N 1
ATOM 1533 C CA . PHE A 1 200 ? 10.989 19.318 5.484 1.00 31.12 200 PHE A CA 1
ATOM 1534 C C . PHE A 1 200 ? 9.979 19.844 6.535 1.00 31.12 200 PHE A C 1
ATOM 1536 O O . PHE A 1 200 ? 8.895 19.283 6.671 1.00 31.12 200 PHE A O 1
ATOM 1543 N N . ASP A 1 201 ? 10.303 20.948 7.223 1.00 35.28 201 ASP A N 1
ATOM 1544 C CA . ASP A 1 201 ? 9.484 21.611 8.251 1.00 35.28 201 ASP A CA 1
ATOM 1545 C C . ASP A 1 201 ? 9.016 23.005 7.797 1.00 35.28 201 ASP A C 1
ATOM 1547 O O . ASP A 1 201 ? 9.188 23.997 8.494 1.00 35.28 201 ASP A O 1
ATOM 1551 N N . THR A 1 202 ? 8.393 23.139 6.623 1.00 31.20 202 THR A N 1
ATOM 1552 C CA . THR A 1 202 ? 7.575 24.336 6.343 1.00 31.20 202 THR A CA 1
ATOM 1553 C C . THR A 1 202 ? 6.539 24.063 5.260 1.00 31.20 202 THR A C 1
ATOM 1555 O O . THR A 1 202 ? 6.708 24.481 4.126 1.00 31.20 202 THR A O 1
ATOM 1558 N N . TRP A 1 203 ? 5.443 23.372 5.582 1.00 26.89 203 TRP A N 1
ATOM 1559 C CA . TRP A 1 203 ? 4.181 23.527 4.842 1.00 26.89 203 TRP A CA 1
ATOM 1560 C C . TRP A 1 203 ? 3.035 22.879 5.621 1.00 26.89 203 TRP A C 1
ATOM 1562 O O . TRP A 1 203 ? 2.784 21.694 5.464 1.00 26.89 203 TRP A O 1
ATOM 1572 N N . MET A 1 204 ? 2.398 23.651 6.509 1.00 30.23 204 MET A N 1
ATOM 1573 C CA . MET A 1 204 ? 0.990 23.540 6.948 1.00 30.23 204 MET A CA 1
ATOM 1574 C C . MET A 1 204 ? 0.682 24.732 7.880 1.00 30.23 204 MET A C 1
ATOM 1576 O O . MET A 1 204 ? 0.342 24.585 9.049 1.00 30.23 204 MET A O 1
ATOM 1580 N N . ALA A 1 205 ? 0.846 25.945 7.352 1.00 29.05 205 ALA A N 1
ATOM 1581 C CA . ALA A 1 205 ? 0.322 27.166 7.956 1.00 29.05 205 ALA A CA 1
ATOM 1582 C C . ALA A 1 205 ? -0.090 28.119 6.831 1.00 29.05 205 ALA A C 1
ATOM 1584 O O . ALA A 1 205 ? 0.739 28.865 6.320 1.00 29.05 205 ALA A O 1
ATOM 1585 N N . THR A 1 206 ? -1.342 28.002 6.381 1.00 32.50 206 THR A N 1
ATOM 1586 C CA . THR A 1 206 ? -2.223 29.079 5.877 1.00 32.50 206 THR A CA 1
ATOM 1587 C C . THR A 1 206 ? -3.462 28.464 5.223 1.00 32.50 206 THR A C 1
ATOM 1589 O O . THR A 1 206 ? -3.486 28.146 4.037 1.00 32.50 206 THR A O 1
ATOM 1592 N N . THR A 1 207 ? -4.518 28.285 6.011 1.00 30.38 207 THR A N 1
ATOM 1593 C CA . THR A 1 207 ? -5.889 28.703 5.669 1.00 30.38 207 THR A CA 1
ATOM 1594 C C . THR A 1 207 ? -6.697 28.807 6.949 1.00 30.38 207 THR A C 1
ATOM 1596 O O . THR A 1 207 ? -6.488 27.951 7.834 1.00 30.38 207 THR A O 1
#

Secondary structure (DSSP, 8-state):
-PPTT-HHHHHHTTEEEEEEEPPTTSSSPPEEEEEESSPPPPPGGG-EEEEEES---HHHHHHHHHHHHHHHHHTT-SEEEEEEESS-TT---EEEEEEEEHHHHHTTS-HHHHHHHHHHHHHHHHHHT-SSS-EEEEEEE-SSSSPPEEEEEEES--S---S--B---TT---SS-STT--S----------------SS------

Foldseek 3Di:
DDDPDDPCVLVVVAWDWDDWAQDPVNPDGTDTDTHRPDDDDDPLQCAEAEEEEQDLDDPVNLVVLVVQLVVSVVSVYQKYKYFHAPRDPPGPDGPDIDIGGSVNSVVQWPVVLVVVVVVLLVVVQCVVPVDDADKDWDWAFDPDDFTQIFIDMDGDDDPDDDPDTDRSGPPNGPRGDPVDPDPDPDDDDDDDDDDDDDDPPDPDDDD